Protein AF-A0A286IKV5-F1 (afdb_monomer_lite)

Radius of gyration: 20.75 Å; chains: 1; bounding box: 53×44×58 Å

Structure (mmCIF, N/CA/C/O backbone):
data_AF-A0A286IKV5-F1
#
_entry.id   AF-A0A286IKV5-F1
#
loop_
_atom_site.group_PDB
_atom_site.id
_atom_site.type_symbol
_atom_site.label_atom_id
_atom_site.label_alt_id
_atom_site.label_comp_id
_atom_site.label_asym_id
_atom_site.label_entity_id
_atom_site.label_seq_id
_atom_site.pdbx_PDB_ins_code
_atom_site.Cartn_x
_atom_site.Cartn_y
_atom_site.Cartn_z
_atom_site.occupancy
_atom_site.B_iso_or_equiv
_atom_site.auth_seq_id
_atom_site.auth_comp_id
_atom_site.auth_asym_id
_atom_site.auth_atom_id
_atom_site.pdbx_PDB_model_num
ATOM 1 N N . MET A 1 1 ? -7.919 -13.786 17.733 1.00 60.00 1 MET A N 1
ATOM 2 C CA . MET A 1 1 ? -9.058 -12.883 17.988 1.00 60.00 1 MET A CA 1
ATOM 3 C C . MET A 1 1 ? -10.303 -13.753 18.057 1.00 60.00 1 MET A C 1
ATOM 5 O O . MET A 1 1 ? -10.366 -14.711 17.298 1.00 60.00 1 MET A O 1
ATOM 9 N N . PHE A 1 2 ? -11.213 -13.496 18.995 1.00 73.81 2 PHE A N 1
ATOM 10 C CA . PHE A 1 2 ? -12.434 -14.285 19.187 1.00 73.81 2 PHE A CA 1
ATOM 11 C C . PHE A 1 2 ? -13.632 -13.486 18.678 1.00 73.81 2 PHE A C 1
ATOM 13 O O . PHE A 1 2 ? -13.613 -12.257 18.724 1.00 73.81 2 PHE A O 1
ATOM 20 N N . CYS A 1 3 ? -14.675 -14.167 18.207 1.00 82.69 3 CYS A N 1
ATOM 21 C CA . CYS A 1 3 ? -15.939 -13.496 17.920 1.00 82.69 3 CYS A CA 1
ATOM 22 C C . CYS A 1 3 ? -16.568 -13.011 19.243 1.00 82.69 3 CYS A C 1
ATOM 24 O O . CYS A 1 3 ? -16.748 -13.836 20.143 1.00 82.69 3 CYS A O 1
ATOM 26 N N . PRO A 1 4 ? -16.961 -11.731 19.376 1.00 86.62 4 PRO A N 1
ATOM 27 C CA . PRO A 1 4 ? -17.472 -11.190 20.638 1.00 86.62 4 PRO A CA 1
ATOM 28 C C . PRO A 1 4 ? -18.860 -11.721 21.028 1.00 86.62 4 PRO A C 1
ATOM 30 O O . PRO A 1 4 ? -19.284 -11.537 22.161 1.00 86.62 4 PRO A O 1
ATOM 33 N N . PHE A 1 5 ? -19.569 -12.394 20.115 1.00 89.75 5 PHE A N 1
ATOM 34 C CA . PHE A 1 5 ? -20.919 -12.917 20.367 1.00 89.75 5 PHE A CA 1
ATOM 35 C C . PHE A 1 5 ? -20.968 -14.403 20.719 1.00 89.75 5 PHE A C 1
ATOM 37 O O . PHE A 1 5 ? -21.957 -14.865 21.282 1.00 89.75 5 PHE A O 1
ATOM 44 N N . CYS A 1 6 ? -19.962 -15.179 20.320 1.00 87.25 6 CYS A N 1
ATOM 45 C CA . CYS A 1 6 ? -19.983 -16.634 20.486 1.00 87.25 6 CYS A CA 1
ATOM 46 C C . CYS A 1 6 ? -18.652 -17.230 20.942 1.00 87.25 6 CYS A C 1
ATOM 48 O O . CYS A 1 6 ? -18.561 -18.448 21.063 1.00 87.25 6 CYS A O 1
ATOM 50 N N . GLU A 1 7 ? -17.631 -16.392 21.150 1.00 75.00 7 GLU A N 1
ATOM 51 C CA . GLU A 1 7 ? -16.313 -16.771 21.673 1.00 75.00 7 GLU A CA 1
ATOM 52 C C . GLU A 1 7 ? -15.608 -17.880 20.868 1.00 75.00 7 GLU A C 1
ATOM 54 O O . GLU A 1 7 ? -14.680 -18.531 21.345 1.00 75.00 7 GLU A O 1
ATOM 59 N N . SER A 1 8 ? -16.012 -18.098 19.612 1.00 75.62 8 SER A N 1
ATOM 60 C CA . SER A 1 8 ? -15.420 -19.125 18.756 1.00 75.62 8 SER A CA 1
ATOM 61 C C . SER A 1 8 ? -13.982 -18.765 18.356 1.00 75.62 8 SER A C 1
ATOM 63 O O . SER A 1 8 ? -13.718 -17.630 17.950 1.00 75.62 8 SER A O 1
ATOM 65 N N . ILE A 1 9 ? -13.084 -19.760 18.407 1.00 56.84 9 ILE A N 1
ATOM 66 C CA . ILE A 1 9 ? -11.639 -19.678 18.084 1.00 56.84 9 ILE A CA 1
ATOM 67 C C . ILE A 1 9 ? -11.352 -19.876 16.587 1.00 56.84 9 ILE A C 1
ATOM 69 O O . ILE A 1 9 ? -10.192 -19.902 16.193 1.00 56.84 9 ILE A O 1
ATOM 73 N N . GLU A 1 10 ? -12.364 -19.995 15.723 1.00 53.88 10 GLU A N 1
ATOM 74 C CA . GLU A 1 10 ? -12.171 -20.116 14.267 1.00 53.88 10 GLU A CA 1
ATOM 75 C C . GLU A 1 10 ? -11.679 -18.782 13.660 1.00 53.88 10 GLU A C 1
ATOM 77 O O . GLU A 1 10 ? -12.343 -18.126 12.865 1.00 53.88 10 GLU A O 1
ATOM 82 N N . GLY A 1 11 ? -10.494 -18.341 14.084 1.00 47.16 11 GLY A N 1
ATOM 83 C CA . GLY A 1 11 ? -9.819 -17.099 13.734 1.00 47.16 11 GLY A CA 1
ATOM 84 C C . GLY A 1 11 ? -9.200 -17.113 12.342 1.00 47.16 11 GLY A C 1
ATOM 85 O O . GLY A 1 11 ? -8.275 -16.346 12.102 1.00 47.16 11 GLY A O 1
ATOM 86 N N . GLU A 1 12 ? -9.687 -17.967 11.443 1.00 46.94 12 GLU A N 1
ATOM 87 C CA . GLU A 1 12 ? -9.282 -17.961 10.035 1.00 46.94 12 GLU A CA 1
ATOM 88 C C . GLU A 1 12 ? -10.258 -17.177 9.143 1.00 46.94 12 GLU A C 1
ATOM 90 O O . GLU A 1 12 ? -9.892 -16.844 8.021 1.00 46.94 12 GLU A O 1
ATOM 95 N N . LEU A 1 13 ? -11.454 -16.806 9.625 1.00 63.69 13 LEU A N 1
ATOM 96 C CA . LEU A 1 13 ? -12.462 -16.084 8.829 1.00 63.69 13 LEU A CA 1
ATOM 97 C C . LEU A 1 13 ? -13.302 -15.118 9.688 1.00 63.69 13 LEU A C 1
ATOM 99 O O . LEU A 1 13 ? -14.532 -15.179 9.702 1.00 63.69 13 LEU A O 1
ATOM 103 N N . LEU A 1 14 ? -12.655 -14.235 10.457 1.00 73.31 14 LEU A N 1
ATOM 104 C CA . LEU A 1 14 ? -13.390 -13.091 11.005 1.00 73.31 14 LEU A CA 1
ATOM 105 C C . LEU A 1 14 ? -13.721 -12.121 9.867 1.00 73.31 14 LEU A C 1
ATOM 107 O O . LEU A 1 14 ? -12.857 -11.731 9.084 1.00 73.31 14 LEU A O 1
ATOM 111 N N . GLU A 1 15 ? -14.983 -11.734 9.801 1.00 82.25 15 GLU A N 1
ATOM 112 C CA . GLU A 1 15 ? -15.541 -10.776 8.861 1.00 82.25 15 GLU A CA 1
ATOM 113 C C . GLU A 1 15 ? -15.804 -9.456 9.590 1.00 82.25 15 GLU A C 1
ATOM 115 O O . GLU A 1 15 ? -16.123 -9.438 10.782 1.00 82.25 15 GLU A O 1
ATOM 120 N N . PHE A 1 16 ? -15.670 -8.338 8.877 1.00 84.19 16 PHE A N 1
ATOM 121 C CA . PHE A 1 16 ? -16.012 -7.027 9.416 1.00 84.19 16 PHE A CA 1
ATOM 122 C C . PHE A 1 16 ? -17.472 -6.714 9.114 1.00 84.19 16 PHE A C 1
ATOM 124 O O . PHE A 1 16 ? -17.852 -6.512 7.960 1.0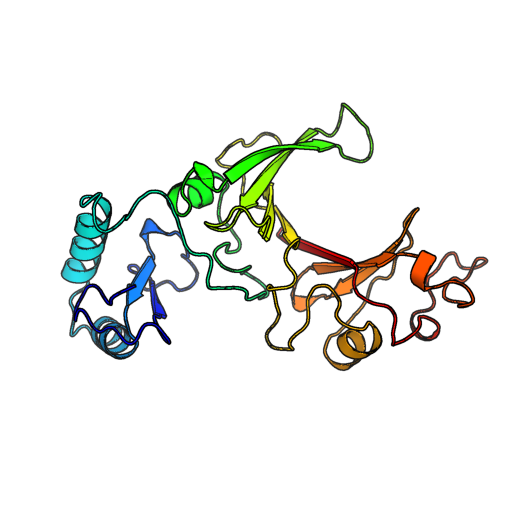0 84.19 16 PHE A O 1
ATOM 131 N N . HIS A 1 17 ? -18.276 -6.659 10.170 1.00 89.00 17 HIS A N 1
ATOM 132 C CA . HIS A 1 17 ? -19.630 -6.145 10.107 1.00 89.00 17 HIS A CA 1
ATOM 133 C C . HIS A 1 17 ? -19.615 -4.618 10.265 1.00 89.00 17 HIS A C 1
ATOM 135 O O . HIS A 1 17 ? -18.986 -4.109 11.195 1.00 89.00 17 HIS A O 1
ATOM 141 N N . HIS A 1 18 ? -20.311 -3.916 9.371 1.00 89.31 18 HIS A N 1
ATOM 142 C CA . HIS A 1 18 ? -20.523 -2.468 9.431 1.00 89.31 18 HIS A CA 1
ATOM 143 C C . HIS A 1 18 ? -21.783 -2.209 10.263 1.00 89.31 18 HIS A C 1
ATOM 145 O O . HIS A 1 18 ? -22.860 -2.661 9.882 1.00 89.31 18 HIS A O 1
ATOM 151 N N . ILE A 1 19 ? -21.647 -1.542 11.410 1.00 89.25 19 ILE A N 1
ATOM 152 C CA . ILE A 1 19 ? -22.711 -1.380 12.418 1.00 89.25 19 ILE A CA 1
ATOM 153 C C . ILE A 1 19 ? -23.880 -0.545 11.874 1.00 89.25 19 ILE A C 1
ATOM 155 O O . ILE A 1 19 ? -25.042 -0.779 12.213 1.00 89.25 19 ILE A O 1
ATOM 159 N N . ASP A 1 20 ? -23.588 0.423 11.012 1.00 90.44 20 ASP A N 1
ATOM 160 C CA . ASP A 1 20 ? -24.584 1.214 10.293 1.00 90.44 20 ASP A CA 1
ATOM 161 C C . ASP A 1 20 ? -25.145 0.537 9.032 1.00 90.44 20 ASP A C 1
ATOM 163 O O . ASP A 1 20 ? -26.037 1.104 8.407 1.00 90.44 20 ASP A O 1
ATOM 167 N N . GLU A 1 21 ? -24.673 -0.671 8.709 1.00 86.56 21 GLU A N 1
ATOM 168 C CA . GLU A 1 21 ? -24.999 -1.442 7.505 1.00 86.56 21 GLU A CA 1
ATOM 169 C C . GLU A 1 21 ? -24.525 -0.806 6.184 1.00 86.56 21 GLU A C 1
ATOM 171 O O . GLU A 1 21 ? -24.834 -1.342 5.120 1.00 86.56 21 GLU A O 1
ATOM 176 N N . ASP A 1 22 ? -23.740 0.278 6.224 1.00 82.19 22 ASP A N 1
ATOM 177 C CA . ASP A 1 22 ? -23.124 0.904 5.052 1.00 82.19 22 ASP A CA 1
ATOM 178 C C . ASP A 1 22 ? -21.704 0.343 4.835 1.00 82.19 22 ASP A C 1
ATOM 180 O O . ASP A 1 22 ? -20.771 0.703 5.560 1.00 82.19 22 ASP A O 1
ATOM 184 N N . PRO A 1 23 ? -21.477 -0.505 3.810 1.00 74.69 23 PRO A N 1
ATOM 185 C CA . PRO A 1 23 ? -20.160 -1.079 3.539 1.00 74.69 23 PRO A CA 1
ATOM 186 C C . PRO A 1 23 ? -19.103 -0.052 3.114 1.00 74.69 23 PRO A C 1
ATOM 188 O O . PRO A 1 23 ? -17.925 -0.393 3.025 1.00 74.69 23 PRO A O 1
ATOM 191 N N . SER A 1 24 ? -19.510 1.179 2.786 1.00 64.75 24 SER A N 1
ATOM 192 C CA . SER A 1 24 ? -18.590 2.272 2.475 1.00 64.75 24 SER A CA 1
ATOM 193 C C . SER A 1 24 ? -18.091 3.001 3.726 1.00 64.75 24 SER A C 1
ATOM 195 O O . SER A 1 24 ? -17.025 3.619 3.683 1.00 64.75 24 SER A O 1
ATOM 197 N N . ASN A 1 25 ? -18.794 2.888 4.860 1.00 68.75 25 ASN A N 1
ATOM 198 C CA . ASN A 1 25 ? -18.395 3.517 6.114 1.00 68.75 25 ASN A CA 1
ATOM 199 C C . ASN A 1 25 ? -17.424 2.630 6.906 1.00 68.75 25 ASN A C 1
ATOM 201 O O . ASN A 1 25 ? -17.774 1.967 7.882 1.00 68.75 25 ASN A O 1
ATOM 205 N N . THR A 1 26 ? -16.161 2.619 6.494 1.00 68.56 26 THR A N 1
ATOM 206 C CA . THR A 1 26 ? -15.151 1.715 7.060 1.00 68.56 26 THR A CA 1
ATOM 207 C C . THR A 1 26 ? -14.436 2.258 8.304 1.00 68.56 26 THR A C 1
ATOM 209 O O . THR A 1 26 ? -13.346 1.783 8.630 1.00 68.56 26 THR A O 1
ATOM 212 N N . VAL A 1 27 ? -14.979 3.275 8.985 1.00 64.94 27 VAL A N 1
ATOM 213 C CA . VAL A 1 27 ? -14.355 3.807 10.211 1.00 64.94 27 VAL A CA 1
ATOM 214 C C . VAL A 1 27 ? -14.385 2.754 11.314 1.00 64.94 27 VAL A C 1
ATOM 216 O O . VAL A 1 27 ? -15.352 2.006 11.450 1.00 64.94 27 VAL A O 1
ATOM 219 N N . PHE A 1 28 ? -13.328 2.663 12.119 1.00 64.44 28 PHE A N 1
ATOM 220 C CA . PHE A 1 28 ? -13.183 1.572 13.083 1.00 64.44 28 PHE A CA 1
ATOM 221 C C . PHE A 1 28 ? -14.321 1.515 14.097 1.00 64.44 28 PHE A C 1
ATOM 223 O O . PHE A 1 28 ? -14.742 0.428 14.483 1.00 64.44 28 PHE A O 1
ATOM 230 N N . GLU A 1 29 ? -14.838 2.664 14.518 1.00 75.12 29 GLU A N 1
ATOM 231 C CA . GLU A 1 29 ? -15.985 2.801 15.417 1.00 75.12 29 GLU A CA 1
ATOM 232 C C . GLU A 1 29 ? -17.231 2.121 14.846 1.00 75.12 29 GLU A C 1
ATOM 234 O O . GLU A 1 29 ? -18.034 1.594 15.610 1.00 75.12 29 GLU A O 1
ATOM 239 N N . ASN A 1 30 ? -17.339 2.077 13.518 1.00 78.38 30 ASN A N 1
ATOM 240 C CA . ASN A 1 30 ? -18.420 1.451 12.774 1.00 78.38 30 ASN A CA 1
ATOM 241 C C . ASN A 1 30 ? -18.133 -0.013 12.398 1.00 78.38 30 ASN A C 1
ATOM 243 O O . ASN A 1 30 ? -18.999 -0.681 11.848 1.00 78.38 30 ASN A O 1
ATOM 247 N N . LEU A 1 31 ? -16.943 -0.544 12.693 1.00 82.38 31 LEU A N 1
ATOM 248 C CA . LEU A 1 31 ? -16.576 -1.920 12.359 1.00 82.38 31 LEU A CA 1
ATOM 249 C C . LEU A 1 31 ? -16.564 -2.829 13.590 1.00 82.38 31 LEU A C 1
ATOM 251 O O . LEU A 1 31 ? -15.968 -2.518 14.630 1.00 82.38 31 LEU A O 1
ATOM 255 N N . LEU A 1 32 ? -17.148 -4.017 13.439 1.00 86.44 32 LEU A N 1
ATOM 256 C CA . LEU A 1 32 ? -17.087 -5.090 14.425 1.00 86.44 32 LEU A CA 1
ATOM 257 C C . LEU A 1 32 ? -16.633 -6.398 13.768 1.00 86.44 32 LEU A C 1
ATOM 259 O O . LEU A 1 32 ? -17.291 -6.913 12.868 1.00 86.44 32 LEU A O 1
ATOM 263 N N . ALA A 1 33 ? -15.505 -6.943 14.227 1.00 85.44 33 ALA A N 1
ATOM 264 C CA . ALA A 1 33 ? -14.995 -8.226 13.750 1.00 85.44 33 ALA A CA 1
ATOM 265 C C . ALA A 1 33 ? -15.789 -9.385 14.376 1.00 85.44 33 ALA A C 1
ATOM 267 O O . ALA A 1 33 ? -15.824 -9.538 15.598 1.00 85.44 33 ALA A O 1
ATOM 268 N N . VAL A 1 34 ? -16.423 -10.207 13.544 1.00 87.25 34 VAL A N 1
ATOM 269 C CA . VAL A 1 34 ? -17.308 -11.311 13.947 1.00 87.25 34 VAL A CA 1
ATOM 270 C C . VAL A 1 34 ? -17.065 -12.534 13.065 1.00 87.25 34 VAL A C 1
ATOM 272 O O . VAL A 1 34 ? -16.612 -12.400 11.938 1.00 87.25 34 VAL A O 1
ATOM 275 N N . CYS A 1 35 ? -17.355 -13.749 13.532 1.00 87.00 35 CYS A N 1
ATOM 276 C CA . CYS A 1 35 ? -17.291 -14.922 12.647 1.00 87.00 35 CYS A CA 1
ATOM 277 C C . CYS A 1 35 ? -18.453 -14.916 11.637 1.00 87.00 35 CYS A C 1
ATOM 279 O O . CYS A 1 35 ? -19.512 -14.356 11.935 1.00 87.00 35 CYS A O 1
ATOM 281 N N . SER A 1 36 ? -18.310 -15.596 10.495 1.00 87.88 36 SER A N 1
ATOM 282 C CA . SER A 1 36 ? -19.321 -15.634 9.417 1.00 87.88 36 SER A CA 1
ATOM 283 C C . SER A 1 36 ? -20.732 -16.010 9.897 1.00 87.88 36 SER A C 1
ATOM 285 O O . SER A 1 36 ? -21.736 -15.464 9.435 1.00 87.88 36 SER A O 1
ATOM 287 N N . ASN A 1 37 ? -20.837 -16.913 10.880 1.00 89.94 37 ASN A N 1
ATOM 288 C CA . ASN A 1 37 ? -22.123 -17.304 11.464 1.00 89.94 37 ASN A CA 1
ATOM 289 C C . ASN A 1 37 ? -22.775 -16.150 12.243 1.00 89.94 37 ASN A C 1
ATOM 291 O O . ASN A 1 37 ? -23.970 -15.893 12.106 1.00 89.94 37 ASN A O 1
ATOM 295 N N . CYS A 1 38 ? -21.997 -15.435 13.059 1.00 92.31 38 CYS A N 1
ATOM 296 C CA . CYS A 1 38 ? -22.493 -14.258 13.766 1.00 92.31 38 CYS A CA 1
ATOM 297 C C . CYS A 1 38 ? -22.773 -13.109 12.798 1.00 92.31 38 CYS A C 1
ATOM 299 O O . CYS A 1 38 ? -23.801 -12.462 12.950 1.00 92.31 38 CYS A O 1
ATOM 301 N N . HIS A 1 39 ? -21.951 -12.919 11.765 1.00 91.06 39 HIS A N 1
ATOM 302 C CA . HIS A 1 39 ? -22.205 -11.919 10.731 1.00 91.06 39 HIS A CA 1
ATOM 303 C C . HIS A 1 39 ? -23.553 -12.150 10.034 1.00 91.06 39 HIS A C 1
ATOM 305 O O . HIS A 1 39 ? -24.378 -11.242 9.961 1.00 91.06 39 HIS A O 1
ATOM 311 N N . THR A 1 40 ? -23.826 -13.396 9.632 1.00 91.69 40 THR A N 1
ATOM 312 C CA . THR A 1 40 ? -25.109 -13.796 9.030 1.00 91.69 40 THR A CA 1
ATOM 313 C C . THR A 1 40 ? -26.281 -13.544 9.980 1.00 91.69 40 THR A C 1
ATOM 315 O O . THR A 1 40 ? -27.328 -13.052 9.566 1.00 91.69 40 THR A O 1
ATOM 318 N N . LYS A 1 41 ? -26.119 -13.853 11.274 1.00 94.81 41 LYS A N 1
ATOM 319 C CA . LYS A 1 41 ? -27.159 -13.609 12.285 1.00 94.81 41 LYS A CA 1
ATOM 320 C C . LYS A 1 41 ? -27.426 -12.124 12.511 1.00 94.81 41 LYS A C 1
ATOM 322 O O . LYS A 1 41 ? -28.580 -11.773 12.732 1.00 94.81 41 LYS A O 1
ATOM 327 N N . ILE A 1 42 ? -26.401 -11.275 12.453 1.00 95.25 42 ILE A N 1
ATOM 328 C CA . ILE A 1 42 ? -26.579 -9.823 12.533 1.00 95.25 42 ILE A CA 1
ATOM 329 C C . ILE A 1 42 ? -27.340 -9.327 11.300 1.00 95.25 42 ILE A C 1
ATOM 331 O O . ILE A 1 42 ? -28.376 -8.691 11.455 1.00 95.25 42 ILE A O 1
ATOM 335 N N . GLY A 1 43 ? -26.911 -9.707 10.089 1.00 90.62 43 GLY A N 1
ATOM 336 C CA . GLY A 1 43 ? -27.593 -9.317 8.845 1.00 90.62 43 GLY A CA 1
ATOM 337 C C . GLY A 1 43 ? -29.039 -9.821 8.741 1.00 90.62 43 GLY A C 1
ATOM 338 O O . GLY A 1 43 ? -29.878 -9.188 8.111 1.00 90.62 43 GLY A O 1
ATOM 339 N N . ALA A 1 44 ? -29.361 -10.938 9.400 1.00 94.19 44 ALA A N 1
ATOM 340 C CA . ALA A 1 44 ? -30.724 -11.456 9.517 1.00 94.19 44 ALA A CA 1
ATOM 341 C C . ALA A 1 44 ? -31.540 -10.835 10.675 1.00 94.19 44 ALA A C 1
ATOM 343 O O . ALA A 1 44 ? -32.679 -11.245 10.897 1.00 94.19 44 ALA A O 1
ATOM 344 N N . GLY A 1 45 ? -30.969 -9.908 11.455 1.00 93.56 45 GLY A N 1
ATOM 345 C CA . GLY A 1 45 ? -31.612 -9.284 12.619 1.00 93.56 45 GLY A CA 1
ATOM 346 C C . GLY A 1 45 ? -31.786 -10.205 13.836 1.00 93.56 45 GLY A C 1
ATOM 347 O O . GLY A 1 45 ? -32.479 -9.850 14.788 1.00 93.56 45 GLY A O 1
ATOM 348 N N . LEU A 1 46 ? -31.168 -11.391 13.830 1.00 95.38 46 LEU A N 1
ATOM 349 C CA . LEU A 1 46 ? -31.204 -12.346 14.946 1.00 95.38 46 LEU A CA 1
ATOM 350 C C . LEU A 1 46 ? -30.298 -11.915 16.107 1.00 95.38 46 LEU A C 1
ATOM 352 O O . LEU A 1 46 ? -30.540 -12.299 17.250 1.00 95.38 46 LEU A O 1
ATOM 356 N N . ILE A 1 47 ? -29.259 -11.130 15.814 1.00 96.19 47 ILE A N 1
ATOM 357 C CA . ILE A 1 47 ? -28.520 -10.339 16.802 1.00 96.19 47 ILE A CA 1
ATOM 358 C C . ILE A 1 47 ? -28.963 -8.884 16.593 1.00 96.19 47 ILE A C 1
ATOM 360 O O . ILE A 1 47 ? -28.648 -8.319 15.546 1.00 96.19 47 ILE A O 1
ATOM 364 N N . PRO A 1 48 ? -29.718 -8.283 17.531 1.00 96.19 48 PRO A N 1
ATOM 365 C CA . PRO A 1 48 ? -30.266 -6.942 17.345 1.00 96.19 48 PRO A CA 1
ATOM 366 C C . PRO A 1 48 ? -29.180 -5.872 17.221 1.00 96.19 48 PRO A C 1
ATOM 368 O O . PRO A 1 48 ? -28.172 -5.934 17.926 1.00 96.19 48 PRO A O 1
ATOM 371 N N . LYS A 1 49 ? -29.429 -4.838 16.409 1.00 93.38 49 LYS A N 1
ATOM 372 C CA . LYS A 1 49 ? -28.504 -3.710 16.208 1.00 93.38 49 LYS A CA 1
ATOM 373 C C . LYS A 1 49 ? -28.055 -3.059 17.521 1.00 93.38 49 LYS A C 1
ATOM 375 O O . LYS A 1 49 ? -26.864 -2.871 17.725 1.00 93.38 49 LYS A O 1
ATOM 380 N N . GLU A 1 50 ? -28.977 -2.836 18.455 1.00 95.56 50 GLU A N 1
ATOM 381 C CA . GLU A 1 50 ? -28.657 -2.298 19.787 1.00 95.56 50 GLU A CA 1
ATOM 382 C C . GLU A 1 50 ? -27.654 -3.185 20.553 1.00 95.56 50 GLU A C 1
ATOM 384 O O . GLU A 1 50 ? -26.782 -2.688 21.261 1.00 95.56 50 GLU A O 1
ATOM 389 N N . VAL A 1 51 ? -27.726 -4.511 20.394 1.00 96.12 51 VAL A N 1
ATOM 390 C CA . VAL A 1 51 ? -26.768 -5.445 21.009 1.00 96.12 51 VAL A CA 1
ATOM 391 C C . VAL A 1 51 ? -25.399 -5.330 20.340 1.00 96.12 51 VAL A C 1
ATOM 393 O O . VAL A 1 51 ? -24.381 -5.392 21.028 1.00 96.12 51 VAL A O 1
ATOM 396 N N . VAL A 1 52 ? -25.360 -5.136 19.020 1.00 94.62 52 VAL A N 1
ATOM 397 C CA . VAL A 1 52 ? -24.125 -4.909 18.256 1.00 94.62 52 VAL A CA 1
ATOM 398 C C . VAL A 1 52 ? -23.450 -3.604 18.679 1.00 94.62 52 VAL A C 1
ATOM 400 O O . VAL A 1 52 ? -22.267 -3.613 19.022 1.00 94.62 52 VAL A O 1
ATOM 403 N N . GLU A 1 53 ? -24.210 -2.510 18.731 1.00 93.56 53 GLU A N 1
ATOM 404 C CA . GLU A 1 53 ? -23.750 -1.189 19.172 1.00 93.56 53 GLU A CA 1
ATOM 405 C C . GLU A 1 53 ? -23.232 -1.235 20.613 1.00 93.56 53 GLU A C 1
ATOM 407 O O . GLU A 1 53 ? -22.107 -0.816 20.887 1.00 93.56 53 GLU A O 1
ATOM 412 N N . ASN A 1 54 ? -24.001 -1.825 21.532 1.00 92.94 54 ASN A N 1
ATOM 413 C CA . ASN A 1 54 ? -23.584 -1.970 22.925 1.00 92.94 54 ASN A CA 1
ATOM 414 C C . ASN A 1 54 ? -22.347 -2.857 23.061 1.00 92.94 54 ASN A C 1
ATOM 416 O O . ASN A 1 54 ? -21.458 -2.539 23.841 1.00 92.94 54 ASN A O 1
ATOM 420 N N . THR A 1 55 ? -22.238 -3.927 22.274 1.00 90.94 55 THR A N 1
ATOM 421 C CA . THR A 1 55 ? -21.043 -4.778 22.264 1.00 90.94 55 THR A CA 1
ATOM 422 C C . THR A 1 55 ? -19.825 -3.987 21.794 1.00 90.94 55 THR A C 1
ATOM 424 O O . THR A 1 55 ? -18.784 -4.048 22.441 1.00 90.94 55 THR A O 1
ATOM 427 N N . LYS A 1 56 ? -19.937 -3.178 20.733 1.00 88.31 56 LYS A N 1
ATOM 428 C CA . LYS A 1 56 ? -18.851 -2.287 20.298 1.00 88.31 56 LYS A CA 1
ATOM 429 C C . LYS A 1 56 ? -18.460 -1.289 21.391 1.00 88.31 56 LYS A C 1
ATOM 431 O O . LYS A 1 56 ? -17.270 -1.114 21.653 1.00 88.31 56 LYS A O 1
ATOM 436 N N . LEU A 1 57 ? -19.444 -0.677 22.050 1.00 85.94 57 LEU A N 1
ATOM 437 C CA . LEU A 1 57 ? -19.217 0.245 23.163 1.00 85.94 57 LEU A CA 1
ATOM 438 C C . LEU A 1 57 ? -18.515 -0.452 24.333 1.00 85.94 57 LEU A C 1
ATOM 440 O O . LEU A 1 57 ? -17.519 0.059 24.834 1.00 85.94 57 LEU A O 1
ATOM 444 N N . GLU A 1 58 ? -18.968 -1.629 24.749 1.00 85.56 58 GLU A N 1
ATOM 445 C CA . GLU A 1 58 ? -18.346 -2.381 25.842 1.00 85.56 58 GLU A CA 1
ATOM 446 C C . GLU A 1 58 ? -16.931 -2.851 25.489 1.00 85.56 58 GLU A C 1
ATOM 448 O O . GLU A 1 58 ? -16.025 -2.719 26.309 1.00 85.56 58 GLU A O 1
ATOM 453 N N . LEU A 1 59 ? -16.692 -3.295 24.252 1.00 77.56 59 LEU A N 1
ATOM 454 C CA . LEU A 1 59 ? -15.351 -3.632 23.761 1.00 77.56 59 LEU A CA 1
ATOM 455 C C . LEU A 1 59 ? -14.417 -2.415 23.721 1.00 77.56 59 LEU A C 1
ATOM 457 O O . LEU A 1 59 ? -13.216 -2.566 23.926 1.00 77.56 59 LEU A O 1
ATOM 461 N N . SER A 1 60 ? -14.957 -1.216 23.480 1.00 71.75 60 SER A N 1
ATOM 462 C CA . SER A 1 60 ? -14.192 0.038 23.516 1.00 71.75 60 SER A CA 1
ATOM 463 C C . SER A 1 60 ? -13.888 0.529 24.937 1.00 71.75 60 SER A C 1
ATOM 465 O O . SER A 1 60 ? -12.887 1.209 25.142 1.00 71.75 60 SER A O 1
ATOM 467 N N . LYS A 1 61 ? -14.731 0.175 25.922 1.00 70.62 61 LYS A N 1
ATOM 468 C CA . LYS A 1 61 ? -14.576 0.546 27.342 1.00 70.62 61 LYS A CA 1
ATOM 469 C C . LYS A 1 61 ? -13.705 -0.440 28.115 1.00 70.62 61 LYS A C 1
ATOM 471 O O . LYS A 1 61 ? -13.002 -0.045 29.043 1.00 70.62 61 LYS A O 1
ATOM 476 N N . ASN A 1 62 ? -13.777 -1.728 27.779 1.00 59.44 62 ASN A N 1
ATOM 477 C CA . ASN A 1 62 ? -12.910 -2.742 28.357 1.00 59.44 62 ASN A CA 1
ATOM 478 C C . ASN A 1 62 ? -11.540 -2.664 27.679 1.00 59.44 62 ASN A C 1
ATOM 480 O O . ASN A 1 62 ? -11.266 -3.340 26.687 1.00 59.44 62 ASN A O 1
ATOM 484 N N . ASP A 1 63 ? -10.645 -1.903 28.305 1.00 46.81 63 ASP A N 1
ATOM 485 C CA . ASP A 1 63 ? -9.203 -1.841 28.027 1.00 46.81 63 ASP A CA 1
ATOM 486 C C . ASP A 1 63 ? -8.499 -3.218 28.001 1.00 46.81 63 ASP A C 1
ATOM 488 O O . ASP A 1 63 ? -7.306 -3.286 27.741 1.00 46.81 63 ASP A O 1
ATOM 492 N N . SER A 1 64 ? -9.211 -4.314 28.282 1.00 41.19 64 SER A N 1
ATOM 493 C CA . SER A 1 64 ? -8.750 -5.704 28.290 1.00 41.19 64 SER A CA 1
ATOM 494 C C . SER A 1 64 ? -9.081 -6.499 27.013 1.00 41.19 64 SER A C 1
ATOM 496 O O . SER A 1 64 ? -8.417 -7.502 26.758 1.00 41.19 64 SER A O 1
ATOM 498 N N . TYR A 1 65 ? -10.041 -6.067 26.177 1.00 42.56 65 TYR A N 1
ATOM 499 C CA . TYR A 1 65 ? -10.208 -6.612 24.810 1.00 42.56 65 TYR A CA 1
ATOM 500 C C . TYR A 1 65 ? -9.259 -5.929 23.814 1.00 42.56 65 TYR A C 1
ATOM 502 O O . TYR A 1 65 ? -8.886 -6.489 22.783 1.00 42.56 65 TYR A O 1
ATOM 510 N N . LEU A 1 66 ? -8.790 -4.741 24.192 1.00 45.53 66 LEU A N 1
ATOM 511 C CA . LEU A 1 66 ? -7.556 -4.137 23.729 1.00 45.53 66 LEU A CA 1
ATOM 512 C C . LEU A 1 66 ? -6.403 -4.687 24.576 1.00 45.53 66 LEU A C 1
ATOM 514 O O . LEU A 1 66 ? -5.915 -3.997 25.461 1.00 45.53 66 LEU A O 1
ATOM 518 N N . VAL A 1 67 ? -5.925 -5.909 24.324 1.00 43.84 67 VAL A N 1
ATOM 519 C CA . VAL A 1 67 ? -4.589 -6.314 24.807 1.00 43.84 67 VAL A CA 1
ATOM 520 C C . VAL A 1 67 ? -3.545 -5.423 24.106 1.00 43.84 67 VAL A C 1
ATOM 522 O O . VAL A 1 67 ? -2.944 -5.776 23.094 1.00 43.84 67 VAL A O 1
ATOM 525 N N . ARG A 1 68 ? -3.422 -4.206 24.640 1.00 48.09 68 ARG A N 1
ATOM 526 C CA . ARG A 1 68 ? -2.402 -3.173 24.476 1.00 48.09 68 ARG A CA 1
ATOM 527 C C . ARG A 1 68 ? -1.088 -3.830 24.893 1.00 48.09 68 ARG A C 1
ATOM 529 O O . ARG A 1 68 ? -0.993 -4.356 25.991 1.00 48.09 68 ARG A O 1
ATOM 536 N N . ASP A 1 69 ? -0.122 -4.047 24.012 1.00 51.66 69 ASP A N 1
ATOM 537 C CA . ASP A 1 69 ? 0.595 -2.996 23.287 1.00 51.66 69 ASP A CA 1
ATOM 538 C C . ASP A 1 69 ? 0.801 -3.296 21.791 1.00 51.66 69 ASP A C 1
ATOM 540 O O . ASP A 1 69 ? 1.702 -2.731 21.164 1.00 51.66 69 ASP A O 1
ATOM 544 N N . LYS A 1 70 ? 0.063 -4.267 21.232 1.00 56.22 70 LYS A N 1
ATOM 545 C CA . LYS A 1 70 ? 0.451 -4.921 19.972 1.00 56.22 70 LYS A CA 1
ATOM 546 C C . LYS A 1 70 ? -0.750 -5.327 19.109 1.00 56.22 70 LYS A C 1
ATOM 548 O O . LYS A 1 70 ? -1.306 -6.409 19.274 1.00 56.22 70 LYS A O 1
ATOM 553 N N . TYR A 1 71 ? -1.102 -4.498 18.130 1.00 68.62 71 TYR A N 1
ATOM 554 C CA . TYR A 1 71 ? -1.942 -4.895 17.003 1.00 68.62 71 TYR A CA 1
ATOM 555 C C . TYR A 1 71 ? -1.157 -5.841 16.091 1.00 68.62 71 TYR A C 1
ATOM 557 O O . TYR A 1 71 ? -0.079 -5.513 15.581 1.00 68.62 71 TYR A O 1
ATOM 565 N N . ARG A 1 72 ? -1.701 -7.037 15.864 1.00 68.56 72 ARG A N 1
ATOM 566 C CA . ARG A 1 72 ? -1.148 -7.982 14.897 1.00 68.56 72 ARG A CA 1
ATOM 567 C C . ARG A 1 72 ? -1.725 -7.670 13.524 1.00 68.56 72 ARG A C 1
ATOM 569 O O . ARG A 1 72 ? -2.867 -8.009 13.251 1.00 68.56 72 ARG A O 1
ATOM 576 N N . PHE A 1 73 ? -0.910 -7.058 12.672 1.00 74.75 73 PHE A N 1
ATOM 577 C CA . PHE A 1 73 ? -1.250 -6.844 11.270 1.00 74.75 73 PHE A CA 1
ATOM 578 C C . PHE A 1 73 ? -1.329 -8.203 10.565 1.00 74.75 73 PHE A C 1
ATOM 580 O O . PHE A 1 73 ? -0.318 -8.893 10.428 1.00 74.75 73 PHE A O 1
ATOM 587 N N . ASP A 1 74 ? -2.533 -8.625 10.199 1.00 74.81 74 ASP A N 1
ATOM 588 C CA . ASP A 1 74 ? -2.817 -9.927 9.584 1.00 74.81 74 ASP A CA 1
ATOM 589 C C . ASP A 1 74 ? -3.497 -9.809 8.215 1.00 74.81 74 ASP A C 1
ATOM 591 O O . ASP A 1 74 ? -3.461 -10.752 7.424 1.00 74.81 74 ASP A O 1
ATOM 595 N N . ASN A 1 75 ? -4.027 -8.634 7.879 1.00 80.88 75 ASN A N 1
ATOM 596 C CA . ASN A 1 75 ? -4.581 -8.364 6.565 1.00 80.88 75 ASN A CA 1
ATOM 597 C C . ASN A 1 75 ? -3.554 -7.707 5.634 1.00 80.88 75 ASN A C 1
ATOM 599 O O . ASN A 1 75 ? -3.423 -6.488 5.601 1.00 80.88 75 ASN A O 1
ATOM 603 N N . PHE A 1 76 ? -2.859 -8.507 4.829 1.00 92.31 76 PHE A N 1
ATOM 604 C CA . PHE A 1 76 ? -1.864 -8.026 3.863 1.00 92.31 76 PHE A CA 1
ATOM 605 C C . PHE A 1 76 ? -2.411 -7.923 2.432 1.00 92.31 76 PHE A C 1
ATOM 607 O O . PHE A 1 76 ? -1.724 -8.245 1.463 1.00 92.31 76 PHE A O 1
ATOM 614 N N . LYS A 1 77 ? -3.668 -7.503 2.273 1.00 95.12 77 LYS A N 1
ATOM 615 C CA . LYS A 1 77 ? -4.290 -7.352 0.952 1.00 95.12 77 LYS A CA 1
ATOM 616 C C . LYS A 1 77 ? -4.186 -5.933 0.408 1.00 95.12 77 LYS A C 1
ATOM 618 O O . LYS A 1 77 ? -4.332 -4.969 1.154 1.00 95.12 77 LYS A O 1
ATOM 623 N N . ILE A 1 78 ? -3.957 -5.833 -0.900 1.00 94.94 78 ILE A N 1
ATOM 624 C CA . ILE A 1 78 ? -4.037 -4.596 -1.683 1.00 94.94 78 ILE A CA 1
ATOM 625 C C . ILE A 1 78 ? -5.261 -4.690 -2.599 1.00 94.94 78 ILE A C 1
ATOM 627 O O . ILE A 1 78 ? -5.345 -5.592 -3.434 1.00 94.94 78 ILE A O 1
ATOM 631 N N . MET A 1 79 ? -6.188 -3.754 -2.445 1.00 92.12 79 MET A N 1
ATOM 632 C CA . MET A 1 79 ? -7.432 -3.620 -3.201 1.00 92.12 79 MET A CA 1
ATOM 633 C C . MET A 1 79 ? -7.622 -2.144 -3.584 1.00 92.12 79 MET A C 1
ATOM 635 O O . MET A 1 79 ? -7.038 -1.269 -2.950 1.00 92.12 79 MET A O 1
ATOM 639 N N . GLU A 1 80 ? -8.464 -1.861 -4.581 1.00 86.31 80 GLU A N 1
ATOM 640 C CA . GLU A 1 80 ? -8.697 -0.508 -5.126 1.00 86.31 80 GLU A CA 1
ATOM 641 C C . GLU A 1 80 ? -8.905 0.567 -4.041 1.00 86.31 80 GLU A C 1
ATOM 643 O O . GLU A 1 80 ? -8.236 1.597 -4.037 1.00 86.31 80 GLU A O 1
ATOM 648 N N . ASN A 1 81 ? -9.757 0.283 -3.054 1.00 90.06 81 ASN A N 1
ATOM 649 C CA . ASN A 1 81 ? -10.091 1.221 -1.978 1.00 90.06 81 ASN A CA 1
ATOM 650 C C . ASN A 1 81 ? -9.570 0.779 -0.605 1.00 90.06 81 ASN A C 1
ATOM 652 O O . ASN A 1 81 ? -10.063 1.261 0.416 1.00 90.06 81 ASN A O 1
ATOM 656 N N . ARG A 1 82 ? -8.623 -0.171 -0.549 1.00 93.44 82 ARG A N 1
ATOM 657 C CA . ARG A 1 82 ? -8.139 -0.711 0.727 1.00 93.44 82 ARG A CA 1
ATOM 658 C C . ARG A 1 82 ? -6.741 -1.316 0.654 1.00 93.44 82 ARG A C 1
ATOM 660 O O . ARG A 1 82 ? -6.471 -2.190 -0.163 1.00 93.44 82 ARG A O 1
ATOM 667 N N . VAL A 1 83 ? -5.890 -0.945 1.603 1.00 95.31 83 VAL A N 1
ATOM 668 C CA . VAL A 1 83 ? -4.573 -1.541 1.842 1.00 95.31 83 VAL A CA 1
ATOM 669 C C . VAL A 1 83 ? -4.506 -2.031 3.278 1.00 95.31 83 VAL A C 1
ATOM 671 O O . VAL A 1 83 ? -4.336 -1.261 4.223 1.00 95.31 83 VAL A O 1
ATOM 674 N N . GLY A 1 84 ? -4.647 -3.339 3.457 1.00 91.75 84 GLY A N 1
ATOM 675 C CA . GLY A 1 84 ? -4.725 -3.956 4.772 1.00 91.75 84 GLY A CA 1
ATOM 676 C C . GLY A 1 84 ? -5.823 -3.342 5.636 1.00 91.75 84 GLY A C 1
ATOM 677 O O . GLY A 1 84 ? -7.005 -3.551 5.376 1.00 91.75 84 GLY A O 1
ATOM 678 N N . ILE A 1 85 ? -5.447 -2.616 6.687 1.00 87.62 85 ILE A N 1
ATOM 679 C CA . ILE A 1 85 ? -6.405 -1.940 7.576 1.00 87.62 85 ILE A CA 1
ATOM 680 C C . ILE A 1 85 ? -6.830 -0.554 7.091 1.00 87.62 85 ILE A C 1
ATOM 682 O O . ILE A 1 85 ? -7.787 -0.009 7.623 1.00 87.62 85 ILE A O 1
ATOM 686 N N . ILE A 1 86 ? -6.100 0.019 6.135 1.00 92.44 86 ILE A N 1
ATOM 687 C CA . ILE A 1 86 ? -6.309 1.381 5.662 1.00 92.44 86 ILE A CA 1
ATOM 688 C C . ILE A 1 86 ? -7.317 1.332 4.519 1.00 92.44 86 ILE A C 1
ATOM 690 O O . ILE A 1 86 ? -7.098 0.611 3.547 1.00 92.44 86 ILE A O 1
ATOM 694 N N . SER A 1 87 ? -8.396 2.096 4.616 1.00 92.75 87 SER A N 1
ATOM 695 C CA . SER A 1 87 ? -9.422 2.226 3.580 1.00 92.75 87 SER A CA 1
ATOM 696 C C . SER A 1 87 ? -9.449 3.644 3.022 1.00 92.75 87 SER A C 1
ATOM 698 O O . SER A 1 87 ? -9.111 4.601 3.724 1.00 92.75 87 SER A O 1
ATOM 700 N N . LYS A 1 88 ? -9.874 3.787 1.763 1.00 91.19 88 LYS A N 1
ATOM 701 C CA . LYS A 1 88 ? -9.994 5.095 1.119 1.00 91.19 88 LYS A CA 1
ATOM 702 C C . LYS A 1 88 ? -10.932 5.996 1.926 1.00 91.19 88 LYS A C 1
ATOM 704 O O . LYS A 1 88 ? -12.019 5.579 2.310 1.00 91.19 88 LYS A O 1
ATOM 709 N N . GLY A 1 89 ? -10.492 7.226 2.188 1.00 91.88 89 GLY A N 1
ATOM 710 C CA . GLY A 1 89 ? -11.223 8.206 2.995 1.00 91.88 89 GLY A CA 1
ATOM 711 C C . GLY A 1 89 ? -10.885 8.198 4.489 1.00 91.88 89 GLY A C 1
ATOM 712 O O . GLY A 1 89 ? -11.271 9.146 5.173 1.00 91.88 89 GLY A O 1
ATOM 713 N N . MET A 1 90 ? -10.134 7.206 4.992 1.00 92.88 90 MET A N 1
ATOM 714 C CA . MET A 1 90 ? -9.614 7.250 6.364 1.00 92.88 90 MET A CA 1
ATOM 715 C C . MET A 1 90 ? -8.687 8.450 6.561 1.00 92.88 90 MET A C 1
ATOM 717 O O . MET A 1 90 ? -7.886 8.800 5.687 1.00 92.88 90 MET A O 1
ATOM 721 N N . THR A 1 91 ? -8.778 9.051 7.743 1.00 92.69 91 THR A N 1
ATOM 722 C CA . THR A 1 91 ? -7.861 10.097 8.192 1.00 92.69 91 THR A CA 1
ATOM 723 C C . THR A 1 91 ? -6.679 9.510 8.957 1.00 92.69 91 THR A C 1
ATOM 725 O O . THR A 1 91 ? -6.705 8.361 9.407 1.00 92.69 91 THR A O 1
ATOM 728 N N . LEU A 1 92 ? -5.633 10.312 9.156 1.00 90.38 92 LEU A N 1
ATOM 729 C CA . LEU A 1 92 ? -4.520 9.942 10.032 1.00 90.38 92 LEU A CA 1
ATOM 730 C C . LEU A 1 92 ? -4.978 9.705 11.482 1.00 90.38 92 LEU A C 1
ATOM 732 O O . LEU A 1 92 ? -4.427 8.841 12.162 1.00 90.38 92 LEU A O 1
ATOM 736 N N . GLU A 1 93 ? -5.994 10.429 11.959 1.00 87.75 93 GLU A N 1
ATOM 737 C CA . GLU A 1 93 ? -6.596 10.211 13.276 1.00 87.75 93 GLU A CA 1
ATOM 738 C C . GLU A 1 93 ? -7.205 8.807 13.387 1.00 87.75 93 GLU A C 1
ATOM 740 O O . GLU A 1 93 ? -6.980 8.117 14.381 1.00 87.75 93 GLU A O 1
ATOM 745 N N . ASP A 1 94 ? -7.909 8.345 12.352 1.00 86.75 94 ASP A N 1
ATOM 746 C CA . ASP A 1 94 ? -8.526 7.013 12.341 1.00 86.75 94 ASP A CA 1
ATOM 747 C C . ASP A 1 94 ? -7.477 5.900 12.435 1.00 86.75 94 ASP A C 1
ATOM 749 O O . ASP A 1 94 ? -7.699 4.880 13.088 1.00 86.75 94 ASP A O 1
ATOM 753 N N . VAL A 1 95 ? -6.285 6.114 11.872 1.00 89.44 95 VAL A N 1
ATOM 754 C CA . VAL A 1 95 ? -5.161 5.179 12.023 1.00 89.44 95 VAL A CA 1
ATOM 755 C C . VAL A 1 95 ? -4.719 5.071 13.480 1.00 89.44 95 VAL A C 1
ATOM 757 O O . VAL A 1 95 ? -4.503 3.959 13.961 1.00 89.44 95 VAL A O 1
ATOM 760 N N . TYR A 1 96 ? -4.641 6.188 14.207 1.00 82.38 96 TYR A N 1
ATOM 761 C CA . TYR A 1 96 ? -4.320 6.186 15.640 1.00 82.38 96 TYR A CA 1
ATOM 762 C C . TYR A 1 96 ? -5.435 5.597 16.519 1.00 82.38 96 TYR A C 1
ATOM 764 O O . TYR A 1 96 ? -5.149 5.156 17.631 1.00 82.38 96 TYR A O 1
ATOM 772 N N . LYS A 1 97 ? -6.687 5.552 16.041 1.00 82.81 97 LYS A N 1
ATOM 773 C CA . LYS A 1 97 ? -7.792 4.856 16.729 1.00 82.81 97 LYS A CA 1
ATOM 774 C C . LYS A 1 97 ? -7.704 3.334 16.570 1.00 82.81 97 LYS A C 1
ATOM 776 O O . LYS A 1 97 ? -8.119 2.601 17.465 1.00 82.81 97 LYS A O 1
ATOM 781 N N . VAL A 1 98 ? -7.145 2.856 15.453 1.00 82.44 98 VAL A N 1
ATOM 782 C CA . VAL A 1 98 ? -7.002 1.420 15.146 1.00 82.44 98 VAL A CA 1
ATOM 783 C C . VAL A 1 98 ? -5.696 0.832 15.678 1.00 82.44 98 VAL A C 1
ATOM 785 O O . VAL A 1 98 ? -5.683 -0.279 16.212 1.00 82.44 98 VAL A O 1
ATOM 788 N N . LEU A 1 99 ? -4.584 1.541 15.490 1.00 83.25 99 LEU A N 1
ATOM 789 C CA . LEU A 1 99 ? -3.247 1.044 15.791 1.00 83.25 99 LEU A CA 1
ATOM 790 C C . LEU A 1 99 ? -2.726 1.570 17.132 1.00 83.25 99 LEU A C 1
ATOM 792 O O . LEU A 1 99 ? -2.860 2.758 17.423 1.00 83.25 99 LEU A O 1
ATOM 796 N N . PRO A 1 100 ? -2.025 0.734 17.921 1.00 81.12 100 PRO A N 1
ATOM 797 C CA . PRO A 1 100 ? -1.241 1.212 19.046 1.00 81.12 100 PRO A CA 1
ATOM 798 C C . PRO A 1 100 ? -0.236 2.271 18.599 1.00 81.12 100 PRO A C 1
ATOM 800 O O . PRO A 1 100 ? 0.464 2.098 17.601 1.00 81.12 100 P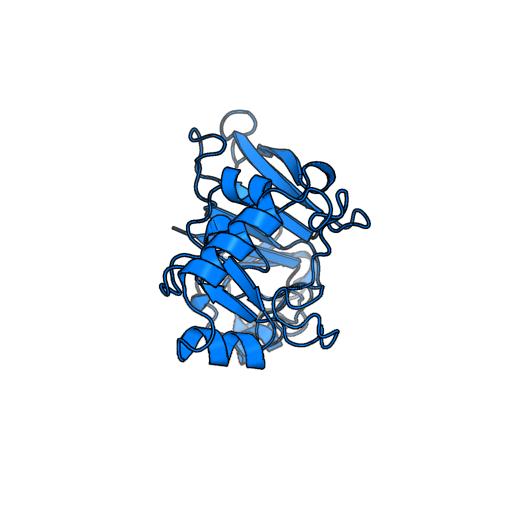RO A O 1
ATOM 803 N N . GLN A 1 101 ? -0.098 3.336 19.388 1.00 79.25 101 GLN A N 1
ATOM 804 C CA . GLN A 1 101 ? 0.843 4.421 19.102 1.00 79.25 101 GLN A CA 1
ATOM 805 C C . GLN A 1 101 ? 2.291 3.920 18.940 1.00 79.25 101 GLN A C 1
ATOM 807 O O . GLN A 1 101 ? 3.050 4.476 18.153 1.00 79.25 101 GLN A O 1
ATOM 812 N N . SER A 1 102 ? 2.668 2.838 19.631 1.00 78.19 102 SER A N 1
ATOM 813 C CA . SER A 1 102 ? 3.976 2.174 19.511 1.00 78.19 102 SER A CA 1
ATOM 814 C C . SER A 1 102 ? 4.270 1.610 18.113 1.00 78.19 102 SER A C 1
ATOM 816 O O . SER A 1 102 ? 5.429 1.358 17.794 1.00 78.19 102 SER A O 1
ATOM 818 N N . GLN A 1 103 ? 3.245 1.416 17.282 1.00 85.56 103 GLN A N 1
ATOM 819 C CA . GLN A 1 103 ? 3.339 0.889 15.920 1.00 85.56 103 GLN A CA 1
ATOM 820 C C . GLN A 1 103 ? 3.210 1.972 14.846 1.00 85.56 103 GLN A C 1
ATOM 822 O O . GLN A 1 103 ? 3.206 1.652 13.658 1.00 85.56 103 GLN A O 1
ATOM 827 N N . VAL A 1 104 ? 3.125 3.243 15.245 1.00 89.69 104 VAL A N 1
ATOM 828 C CA . VAL A 1 104 ? 3.022 4.385 14.335 1.00 89.69 104 VAL A CA 1
ATOM 829 C C . VAL A 1 104 ? 4.129 5.380 14.661 1.00 89.69 104 VAL A C 1
ATOM 831 O O . VAL A 1 104 ? 4.077 6.088 15.666 1.00 89.69 104 VAL A O 1
ATOM 834 N N . LEU A 1 105 ? 5.135 5.470 13.793 1.00 85.12 105 LEU A N 1
ATOM 835 C CA . LEU A 1 105 ? 6.196 6.468 13.911 1.00 85.12 105 LEU A CA 1
ATOM 836 C C . LEU A 1 105 ? 5.923 7.622 12.950 1.00 85.12 105 LEU A C 1
ATOM 838 O O . LEU A 1 105 ? 6.045 7.462 11.735 1.00 85.12 105 LEU A O 1
ATOM 842 N N . LYS A 1 106 ? 5.621 8.799 13.501 1.00 85.88 106 LYS A N 1
ATOM 843 C CA . LYS A 1 106 ? 5.589 10.034 12.718 1.00 85.88 106 LYS A CA 1
ATOM 844 C C . LYS A 1 106 ? 7.013 10.438 12.328 1.00 85.88 106 LYS A C 1
ATOM 846 O O . LYS A 1 106 ? 7.920 10.465 13.157 1.00 85.88 106 LYS A O 1
ATOM 851 N N . THR A 1 107 ? 7.182 10.768 11.061 1.00 81.25 107 THR A N 1
ATOM 852 C CA . THR A 1 107 ? 8.406 11.242 10.419 1.00 81.25 107 THR A CA 1
ATOM 853 C C . THR A 1 107 ? 8.068 12.410 9.492 1.00 81.25 107 THR A C 1
ATOM 855 O O . THR A 1 107 ? 6.911 12.821 9.397 1.00 81.25 107 THR A O 1
ATOM 858 N N . ILE A 1 108 ? 9.085 12.960 8.836 1.00 76.50 108 ILE A N 1
ATOM 859 C CA . ILE A 1 108 ? 8.937 13.994 7.816 1.00 76.50 108 ILE A CA 1
ATOM 860 C C . ILE A 1 108 ? 9.534 13.426 6.532 1.00 76.50 108 ILE A C 1
ATOM 862 O O . ILE A 1 108 ? 10.652 12.901 6.568 1.00 76.50 108 ILE A O 1
ATOM 866 N N . SER A 1 109 ? 8.792 13.502 5.433 1.00 71.38 109 SER A N 1
ATOM 867 C CA . SER A 1 109 ? 9.315 13.255 4.090 1.00 71.38 109 SER A CA 1
ATOM 868 C C . SER A 1 109 ? 9.541 14.581 3.366 1.00 71.38 109 SER A C 1
ATOM 870 O O . SER A 1 109 ? 8.906 15.597 3.663 1.00 71.38 109 SER A O 1
ATOM 872 N N . TYR A 1 110 ? 10.512 14.562 2.457 1.00 69.44 110 TYR A N 1
ATOM 873 C CA . TYR A 1 110 ? 10.912 15.700 1.643 1.00 69.44 110 TYR A CA 1
ATOM 874 C C . TYR A 1 110 ? 10.457 15.432 0.209 1.00 69.44 110 TYR A C 1
ATOM 876 O O . TYR A 1 110 ? 10.730 14.357 -0.329 1.00 69.44 110 TYR A O 1
ATOM 884 N N . GLY A 1 111 ? 9.730 16.379 -0.377 1.00 63.72 111 GLY A N 1
ATOM 885 C CA . GLY A 1 111 ? 9.436 16.389 -1.806 1.00 63.72 111 GLY A CA 1
ATOM 886 C C . GLY A 1 111 ? 10.657 16.789 -2.637 1.00 63.72 111 GLY A C 1
ATOM 887 O O . GLY A 1 111 ? 11.773 16.867 -2.132 1.00 63.72 111 GLY A O 1
ATOM 888 N N . GLU A 1 112 ? 10.440 17.078 -3.920 1.00 61.62 112 GLU A N 1
ATOM 889 C CA . GLU A 1 112 ? 11.518 17.422 -4.863 1.00 61.62 112 GLU A CA 1
ATOM 890 C C . GLU A 1 112 ? 12.345 18.646 -4.425 1.00 61.62 112 GLU A C 1
ATOM 892 O O . GLU A 1 112 ? 13.526 18.738 -4.763 1.00 61.62 112 GLU A O 1
ATOM 897 N N . ASN A 1 113 ? 11.754 19.568 -3.651 1.00 62.12 113 ASN A N 1
ATOM 898 C CA . ASN A 1 113 ? 12.459 20.703 -3.060 1.00 62.12 113 ASN A CA 1
ATOM 899 C C . ASN A 1 113 ? 12.654 20.522 -1.549 1.00 62.12 113 ASN A C 1
ATOM 901 O O . ASN A 1 113 ? 11.790 20.877 -0.734 1.00 62.12 113 ASN A O 1
ATOM 905 N N . ASP A 1 114 ? 13.839 20.038 -1.176 1.00 53.09 114 ASP A N 1
ATOM 906 C CA . ASP A 1 114 ? 14.267 19.897 0.214 1.00 53.09 114 ASP A CA 1
ATOM 907 C C . ASP A 1 114 ? 14.034 21.198 1.016 1.00 53.09 114 ASP A C 1
ATOM 909 O O . ASP A 1 114 ? 14.499 22.280 0.650 1.00 53.09 114 ASP A O 1
ATOM 913 N N . ASN A 1 115 ? 13.351 21.077 2.162 1.00 56.66 115 ASN A N 1
ATOM 914 C CA . ASN A 1 115 ? 12.937 22.145 3.095 1.00 56.66 115 ASN A CA 1
ATOM 915 C C . ASN A 1 115 ? 11.721 23.004 2.699 1.00 56.66 115 ASN A C 1
ATOM 917 O O . ASN A 1 115 ? 11.315 23.839 3.509 1.00 56.66 115 ASN A O 1
ATOM 921 N N . ILE A 1 116 ? 11.131 22.812 1.516 1.00 61.69 116 ILE A N 1
ATOM 922 C CA . ILE A 1 116 ? 9.900 23.512 1.099 1.00 61.69 116 ILE A CA 1
ATOM 923 C C . ILE A 1 116 ? 8.719 22.539 1.096 1.00 61.69 116 ILE A C 1
ATOM 925 O O . ILE A 1 116 ? 7.677 22.833 1.682 1.00 61.69 116 ILE A O 1
ATOM 929 N N . ASP A 1 117 ? 8.919 21.354 0.523 1.00 63.00 117 ASP A N 1
ATOM 930 C CA . ASP A 1 117 ? 7.878 20.340 0.377 1.00 63.00 117 ASP A CA 1
ATOM 931 C C . ASP A 1 117 ? 7.975 19.325 1.527 1.00 63.00 117 ASP A C 1
ATOM 933 O O . ASP A 1 117 ? 8.495 18.222 1.364 1.00 63.00 117 ASP A O 1
ATOM 937 N N . LEU A 1 118 ? 7.550 19.731 2.728 1.00 69.31 118 LEU A N 1
ATOM 938 C CA . LEU A 1 118 ? 7.550 18.875 3.919 1.00 69.31 118 LEU A CA 1
ATOM 939 C C . LEU A 1 118 ? 6.188 18.204 4.093 1.00 69.31 118 LEU A C 1
ATOM 941 O O . LEU A 1 118 ? 5.179 18.887 4.292 1.00 69.31 118 LEU A O 1
ATOM 945 N N . TYR A 1 119 ? 6.177 16.875 4.099 1.00 73.31 119 TYR A N 1
ATOM 946 C CA . TYR A 1 119 ? 4.971 16.090 4.339 1.00 73.31 119 TYR A CA 1
ATOM 947 C C . TYR A 1 119 ? 5.069 15.362 5.676 1.00 73.31 119 TYR A C 1
ATOM 949 O O . TYR A 1 119 ? 6.106 14.798 6.043 1.00 73.31 119 TYR A O 1
ATOM 957 N N . ASP A 1 120 ? 3.963 15.378 6.419 1.00 81.88 120 ASP A N 1
ATOM 958 C CA . ASP A 1 120 ? 3.812 14.520 7.584 1.00 81.88 120 ASP A CA 1
ATOM 959 C C . ASP A 1 120 ? 3.667 13.073 7.095 1.00 81.88 120 ASP A C 1
ATOM 961 O O . ASP A 1 120 ? 2.686 12.715 6.443 1.00 81.88 120 ASP A O 1
ATOM 965 N N . SER A 1 121 ? 4.656 12.245 7.427 1.00 89.06 121 SER A N 1
ATOM 966 C CA . SER A 1 121 ? 4.774 10.878 6.924 1.00 89.06 121 SER A CA 1
ATOM 967 C C . SER A 1 121 ? 4.788 9.894 8.083 1.00 89.06 121 SER A C 1
ATOM 969 O O . SER A 1 121 ? 5.537 10.069 9.045 1.00 89.06 121 SER A O 1
ATOM 971 N N . TYR A 1 122 ? 3.968 8.851 8.032 1.00 93.25 122 TYR A N 1
ATOM 972 C CA . TYR A 1 122 ? 3.733 7.955 9.163 1.00 93.25 122 TYR A CA 1
ATOM 973 C C . TYR A 1 122 ? 4.115 6.532 8.789 1.00 93.25 122 TYR A C 1
ATOM 975 O O . TYR A 1 122 ? 3.466 5.885 7.969 1.00 93.25 122 TYR A O 1
ATOM 983 N N . LYS A 1 123 ? 5.176 6.031 9.417 1.00 93.75 123 LYS A N 1
ATOM 984 C CA . LYS A 1 123 ? 5.646 4.656 9.249 1.00 93.75 123 LYS A CA 1
ATOM 985 C C . LYS A 1 123 ? 4.843 3.730 10.147 1.00 93.75 123 LYS A C 1
ATOM 987 O O . LYS A 1 123 ? 4.771 3.953 11.357 1.00 93.75 123 LYS A O 1
ATOM 992 N N . ILE A 1 124 ? 4.275 2.688 9.556 1.00 95.12 124 ILE A N 1
ATOM 993 C CA . ILE A 1 124 ? 3.421 1.712 10.227 1.00 95.12 124 ILE A CA 1
ATOM 994 C C . ILE A 1 124 ? 4.182 0.405 10.406 1.00 95.12 124 ILE A C 1
ATOM 996 O O . ILE A 1 124 ? 4.689 -0.171 9.441 1.00 95.12 124 ILE A O 1
ATOM 1000 N N . PHE A 1 125 ? 4.243 -0.076 11.643 1.00 87.25 125 PHE A N 1
ATOM 1001 C CA . PHE A 1 125 ? 4.999 -1.264 12.020 1.00 87.25 125 PHE A CA 1
ATOM 1002 C C . PHE A 1 125 ? 4.092 -2.402 12.474 1.00 87.25 125 PHE A C 1
ATOM 1004 O O . PHE A 1 125 ? 3.020 -2.192 13.042 1.00 87.25 125 PHE A O 1
ATOM 1011 N N . ASP A 1 126 ? 4.546 -3.635 12.277 1.00 84.00 126 ASP A N 1
ATOM 1012 C CA . ASP A 1 126 ? 3.950 -4.784 12.948 1.00 84.00 126 ASP A CA 1
ATOM 1013 C C . ASP A 1 126 ? 4.364 -4.840 14.433 1.00 84.00 126 ASP A C 1
ATOM 1015 O O . ASP A 1 126 ? 5.191 -4.067 14.922 1.00 84.00 126 ASP A O 1
ATOM 1019 N N . PHE A 1 127 ? 3.793 -5.788 15.173 1.00 80.75 127 PHE A N 1
ATOM 1020 C CA . PHE A 1 127 ? 4.065 -5.947 16.602 1.00 80.75 127 PHE A CA 1
ATOM 1021 C C . PHE A 1 127 ? 5.488 -6.440 16.944 1.00 80.75 127 PHE A C 1
ATOM 1023 O O . PHE A 1 127 ? 5.864 -6.486 18.126 1.00 80.75 127 PHE A O 1
ATOM 1030 N N . ASN A 1 128 ? 6.251 -6.856 15.928 1.00 79.06 128 ASN A N 1
ATOM 1031 C CA . ASN A 1 128 ? 7.651 -7.266 16.008 1.00 79.06 128 ASN A CA 1
ATOM 1032 C C . ASN A 1 128 ? 8.609 -6.144 15.575 1.00 79.06 128 ASN A C 1
ATOM 1034 O O . ASN A 1 128 ? 9.820 -6.324 15.683 1.00 79.06 128 ASN A O 1
ATOM 1038 N N . GLY A 1 129 ? 8.092 -5.000 15.113 1.00 76.62 129 GLY A N 1
ATOM 1039 C CA . GLY A 1 129 ? 8.886 -3.876 14.623 1.00 76.62 129 GLY A CA 1
ATOM 1040 C C . GLY A 1 129 ? 9.265 -3.960 13.141 1.00 76.62 129 GLY A C 1
ATOM 1041 O O . GLY A 1 129 ? 10.137 -3.212 12.703 1.00 76.62 129 GLY A O 1
ATOM 1042 N N . GLU A 1 130 ? 8.641 -4.835 12.347 1.00 88.19 130 GLU A N 1
ATOM 1043 C CA . GLU A 1 130 ? 8.793 -4.818 10.888 1.00 88.19 130 GLU A CA 1
ATOM 1044 C C . GLU A 1 130 ? 8.060 -3.609 10.302 1.00 88.19 130 GLU A C 1
ATOM 1046 O O . GLU A 1 130 ? 6.877 -3.413 10.569 1.00 88.19 130 GLU A O 1
ATOM 1051 N N . HIS A 1 131 ? 8.741 -2.817 9.473 1.00 92.00 131 HIS A N 1
ATOM 1052 C CA . HIS A 1 131 ? 8.123 -1.706 8.752 1.00 92.00 131 HIS A CA 1
ATOM 1053 C C . HIS A 1 131 ? 7.246 -2.241 7.611 1.00 92.00 131 HIS A C 1
ATOM 1055 O O . HIS A 1 131 ? 7.745 -2.839 6.658 1.00 92.00 131 HIS A O 1
ATOM 1061 N N . LEU A 1 132 ? 5.935 -2.041 7.721 1.00 96.12 132 LEU A N 1
ATOM 1062 C CA . LEU A 1 132 ? 4.944 -2.618 6.818 1.00 96.12 132 LEU A CA 1
ATOM 1063 C C . LEU A 1 132 ? 4.614 -1.699 5.645 1.00 96.12 132 LEU A C 1
ATOM 1065 O O . LEU A 1 132 ? 4.641 -2.134 4.491 1.00 96.12 132 LEU A O 1
ATOM 1069 N N . LEU A 1 133 ? 4.293 -0.446 5.950 1.00 97.06 133 LEU A N 1
ATOM 1070 C CA . LEU A 1 133 ? 3.936 0.585 4.984 1.00 97.06 133 LEU A CA 1
ATOM 1071 C C . LEU A 1 133 ? 4.185 1.976 5.574 1.00 97.06 133 LEU A C 1
ATOM 1073 O O . LEU A 1 133 ? 4.239 2.129 6.795 1.00 97.06 133 LEU A O 1
ATOM 1077 N N . THR A 1 134 ? 4.281 2.977 4.708 1.00 96.75 134 THR A N 1
ATOM 1078 C CA . THR A 1 134 ? 4.263 4.395 5.085 1.00 96.75 134 THR A CA 1
ATOM 1079 C C . THR A 1 134 ? 2.994 5.028 4.531 1.00 96.75 134 THR A C 1
ATOM 1081 O O . THR A 1 134 ? 2.641 4.751 3.387 1.00 96.75 134 THR A O 1
ATOM 1084 N N . ILE A 1 135 ? 2.327 5.879 5.307 1.00 96.31 135 ILE A N 1
ATOM 1085 C CA . ILE A 1 135 ? 1.190 6.680 4.837 1.00 96.31 135 ILE A CA 1
ATOM 1086 C C . ILE A 1 135 ? 1.492 8.169 4.922 1.00 96.31 135 ILE A C 1
ATOM 1088 O O . ILE A 1 135 ? 2.166 8.616 5.853 1.00 96.31 135 ILE A O 1
ATOM 1092 N N . GLU A 1 136 ? 0.939 8.932 3.988 1.00 94.12 136 GLU A N 1
ATOM 1093 C CA . GLU A 1 136 ? 0.980 10.392 3.999 1.00 94.12 136 GLU A CA 1
ATOM 1094 C C . GLU A 1 136 ? -0.428 10.935 3.765 1.00 94.12 136 GLU A C 1
ATOM 1096 O O . GLU A 1 136 ? -1.202 10.401 2.962 1.00 94.12 136 GLU A O 1
ATOM 1101 N N . GLY A 1 137 ? -0.774 11.965 4.531 1.00 90.44 137 GLY A N 1
ATOM 1102 C CA . GLY A 1 137 ? -2.045 12.661 4.399 1.00 90.44 137 GLY A CA 1
ATOM 1103 C C . GLY A 1 137 ? -1.897 13.966 3.631 1.00 90.44 137 GLY A C 1
ATOM 1104 O O . GLY A 1 137 ? -0.793 14.500 3.496 1.00 90.44 137 GLY A O 1
ATOM 1105 N N . ARG A 1 138 ? -3.031 14.518 3.195 1.00 83.69 138 ARG A N 1
ATOM 1106 C CA . ARG A 1 138 ? -3.088 15.841 2.566 1.00 83.69 138 ARG A CA 1
ATOM 1107 C C . ARG A 1 138 ? -2.342 16.903 3.403 1.00 83.69 138 ARG A C 1
ATOM 1109 O O . ARG A 1 138 ? -2.628 17.049 4.601 1.00 83.69 138 ARG A O 1
ATOM 1116 N N . PRO A 1 139 ? -1.432 17.694 2.804 1.00 80.75 139 PRO A N 1
ATOM 1117 C CA . PRO A 1 139 ? -0.655 18.699 3.526 1.00 80.75 139 PRO A CA 1
ATOM 1118 C C . PRO A 1 139 ? -1.514 19.707 4.293 1.00 80.75 139 PRO A C 1
ATOM 1120 O O . PRO A 1 139 ? -2.608 20.077 3.866 1.00 80.75 139 PRO A O 1
ATOM 1123 N N . ASN A 1 140 ? -0.973 20.222 5.401 1.00 78.38 140 ASN A N 1
ATOM 1124 C CA . ASN A 1 140 ? -1.568 21.292 6.215 1.00 78.38 140 ASN A CA 1
ATOM 1125 C C . ASN A 1 140 ? -2.914 20.955 6.892 1.00 78.38 140 ASN A C 1
ATOM 1127 O O . ASN A 1 140 ? -3.600 21.862 7.362 1.00 78.38 140 ASN A O 1
ATOM 1131 N N . GLN A 1 141 ? -3.292 19.674 6.980 1.00 82.38 141 GLN A N 1
ATOM 1132 C CA . GLN A 1 141 ? -4.531 19.235 7.646 1.00 82.38 141 GLN A CA 1
ATOM 1133 C C . GLN A 1 141 ? -4.303 18.463 8.958 1.00 82.38 141 GLN A C 1
ATOM 1135 O O . GLN A 1 141 ? -5.261 18.160 9.674 1.00 82.38 141 GLN A O 1
ATOM 1140 N N . GLY A 1 142 ? -3.045 18.192 9.324 1.00 84.38 142 GLY A N 1
ATOM 1141 C CA . GLY A 1 142 ? -2.698 17.480 10.556 1.00 84.38 142 GLY A CA 1
ATOM 1142 C C . GLY A 1 142 ? -3.353 16.097 10.621 1.00 84.38 142 GLY A C 1
ATOM 1143 O O . GLY A 1 142 ? -3.476 15.425 9.606 1.00 84.38 142 GLY A O 1
ATOM 1144 N N . LEU A 1 143 ? -3.814 15.669 11.802 1.00 86.94 143 LEU A N 1
ATOM 1145 C CA . LEU A 1 143 ? -4.430 14.342 11.959 1.00 86.94 143 LEU A CA 1
ATOM 1146 C C . LEU A 1 143 ? -5.774 14.180 11.227 1.00 86.94 143 LEU A C 1
ATOM 1148 O O . LEU A 1 143 ? -6.164 13.059 10.925 1.00 86.94 143 LEU A O 1
ATOM 1152 N N . ASN A 1 144 ? -6.450 15.277 10.882 1.00 89.31 144 ASN A N 1
ATOM 1153 C CA . ASN A 1 144 ? -7.694 15.227 10.108 1.00 89.31 144 ASN A CA 1
ATOM 1154 C C . ASN A 1 144 ? -7.448 15.025 8.606 1.00 89.31 144 AS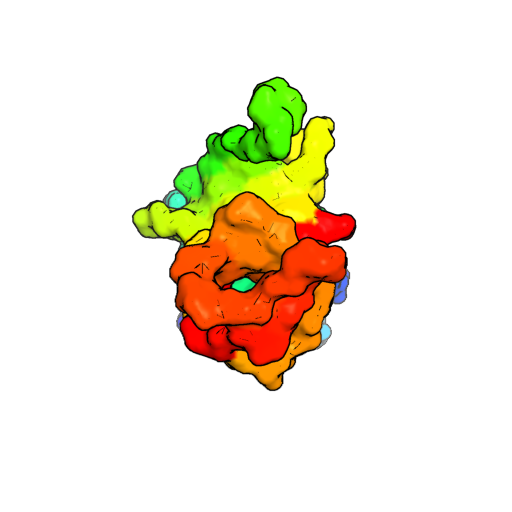N A C 1
ATOM 1156 O O . ASN A 1 144 ? -8.406 14.906 7.844 1.00 89.31 144 ASN A O 1
ATOM 1160 N N . ALA A 1 145 ? -6.185 15.030 8.166 1.00 90.81 145 ALA A N 1
ATOM 1161 C CA . ALA A 1 145 ? -5.844 14.798 6.776 1.00 90.81 145 ALA A CA 1
ATOM 1162 C C . ALA A 1 145 ? -6.300 13.402 6.350 1.00 90.81 145 ALA A C 1
ATOM 1164 O O . ALA A 1 145 ? -5.969 12.410 7.006 1.00 90.81 145 ALA A O 1
ATOM 1165 N N . GLN A 1 146 ? -7.023 13.333 5.234 1.00 93.69 146 GLN A N 1
ATOM 1166 C CA . GLN A 1 146 ? -7.270 12.069 4.550 1.00 93.69 146 GLN A CA 1
ATOM 1167 C C . GLN A 1 146 ? -5.953 11.522 4.005 1.00 93.69 146 GLN A C 1
ATOM 1169 O O . GLN A 1 146 ? -5.097 12.290 3.559 1.00 93.69 146 GLN A O 1
ATOM 1174 N N . ILE A 1 147 ? -5.797 10.203 4.072 1.00 94.88 147 ILE A N 1
ATOM 1175 C CA . ILE A 1 147 ? -4.632 9.500 3.534 1.00 94.88 147 ILE A CA 1
ATOM 1176 C C . ILE A 1 147 ? -4.694 9.556 2.006 1.00 94.88 147 ILE A C 1
ATOM 1178 O O . ILE A 1 147 ? -5.660 9.076 1.415 1.00 94.88 147 ILE A O 1
ATOM 1182 N N . GLU A 1 148 ? -3.660 10.120 1.383 1.00 93.44 148 GLU A N 1
ATOM 1183 C CA . GLU A 1 148 ? -3.555 10.276 -0.078 1.00 93.44 148 GLU A CA 1
ATOM 1184 C C . GLU A 1 148 ? -2.471 9.381 -0.677 1.00 93.44 148 GLU A C 1
ATOM 1186 O O . GLU A 1 148 ? -2.569 8.987 -1.836 1.00 93.44 148 GLU A O 1
ATOM 1191 N N . LEU A 1 149 ? -1.445 9.033 0.102 1.00 95.12 149 LEU A N 1
ATOM 1192 C CA . LEU A 1 149 ? -0.344 8.189 -0.348 1.00 95.12 149 LEU A CA 1
ATOM 1193 C C . LEU A 1 149 ? -0.126 7.030 0.616 1.00 95.12 149 LEU A C 1
ATOM 1195 O O . LEU A 1 149 ? -0.035 7.220 1.829 1.00 95.12 149 LEU A O 1
ATOM 1199 N N . ILE A 1 150 ? 0.024 5.832 0.056 1.00 97.50 150 ILE A N 1
ATOM 1200 C CA . ILE A 1 150 ? 0.446 4.633 0.778 1.00 97.50 150 ILE A CA 1
ATOM 1201 C C . ILE A 1 150 ? 1.638 4.016 0.047 1.00 97.50 150 ILE A C 1
ATOM 1203 O O . ILE A 1 150 ? 1.506 3.514 -1.068 1.00 97.50 150 ILE A O 1
ATOM 1207 N N . LEU A 1 151 ? 2.802 4.013 0.689 1.00 97.31 151 LEU A N 1
ATOM 1208 C CA . LEU A 1 151 ? 4.002 3.337 0.204 1.00 97.31 151 LEU A CA 1
ATOM 1209 C C . LEU A 1 151 ? 4.075 1.938 0.811 1.00 97.31 151 LEU A C 1
ATOM 1211 O O . LEU A 1 151 ? 4.170 1.783 2.031 1.00 97.31 151 LEU A O 1
ATOM 1215 N N . ILE A 1 152 ? 4.056 0.909 -0.032 1.00 98.06 152 ILE A N 1
ATOM 1216 C CA . ILE A 1 152 ? 4.205 -0.479 0.409 1.00 98.06 152 ILE A CA 1
ATOM 1217 C C . ILE A 1 152 ? 5.681 -0.757 0.689 1.00 98.06 152 ILE A C 1
ATOM 1219 O O . ILE A 1 152 ? 6.523 -0.556 -0.183 1.00 98.06 152 ILE A O 1
ATOM 1223 N N . ILE A 1 153 ? 5.991 -1.262 1.887 1.00 97.12 153 ILE A N 1
ATOM 1224 C CA . ILE A 1 153 ? 7.367 -1.585 2.303 1.00 97.12 153 ILE A CA 1
ATOM 1225 C C . ILE A 1 153 ? 7.555 -3.094 2.478 1.00 97.12 153 ILE A C 1
ATOM 1227 O O . ILE A 1 153 ? 8.567 -3.655 2.059 1.00 97.12 153 ILE A O 1
ATOM 1231 N N . SER A 1 154 ? 6.575 -3.780 3.070 1.00 96.00 154 SER A N 1
ATOM 1232 C CA . SER A 1 154 ? 6.655 -5.223 3.294 1.00 96.00 154 SER A CA 1
ATOM 1233 C C . SER A 1 154 ? 6.181 -6.019 2.079 1.00 96.00 154 SER A C 1
ATOM 1235 O O . SER A 1 154 ? 5.096 -5.808 1.536 1.00 96.00 154 SER A O 1
ATOM 1237 N N . SER A 1 155 ? 6.966 -7.031 1.701 1.00 95.75 155 SER A N 1
ATOM 1238 C CA . SER A 1 155 ? 6.612 -7.985 0.638 1.00 95.75 155 SER A CA 1
ATOM 1239 C C . SER A 1 155 ? 5.407 -8.874 0.968 1.00 95.75 155 SER A C 1
ATOM 1241 O O . SER A 1 155 ? 4.919 -9.578 0.080 1.00 95.75 155 SER A O 1
ATOM 1243 N N . LYS A 1 156 ? 4.914 -8.825 2.215 1.00 95.12 156 LYS A N 1
ATOM 1244 C CA . LYS A 1 156 ? 3.697 -9.513 2.657 1.00 95.12 156 LYS A CA 1
ATOM 1245 C C . LYS A 1 156 ? 2.454 -9.005 1.929 1.00 95.12 156 LYS A C 1
ATOM 1247 O O . LYS A 1 156 ? 1.547 -9.797 1.694 1.00 95.12 156 LYS A O 1
ATOM 1252 N N . PHE A 1 157 ? 2.418 -7.722 1.553 1.00 96.94 157 PHE A N 1
ATOM 1253 C CA . PHE A 1 157 ? 1.273 -7.145 0.855 1.00 96.94 157 PHE A CA 1
ATOM 1254 C C . PHE A 1 157 ? 1.142 -7.674 -0.570 1.00 96.94 157 PHE A C 1
ATOM 1256 O O . PHE A 1 157 ? 2.100 -7.621 -1.350 1.00 96.94 157 PHE A O 1
ATOM 1263 N N . LYS A 1 158 ? -0.054 -8.170 -0.904 1.00 95.62 158 LYS A N 1
ATOM 1264 C CA . LYS A 1 158 ? -0.383 -8.723 -2.221 1.00 95.62 158 LYS A CA 1
ATOM 1265 C C . LYS A 1 158 ? -1.789 -8.341 -2.676 1.00 95.62 158 LYS A C 1
ATOM 1267 O O . LYS A 1 158 ? -2.720 -8.292 -1.874 1.00 95.62 158 LYS A O 1
ATOM 1272 N N . THR A 1 159 ? -1.957 -8.143 -3.978 1.00 93.62 159 THR A N 1
ATOM 1273 C CA . THR A 1 159 ? -3.278 -8.112 -4.624 1.00 93.62 159 THR A CA 1
ATOM 1274 C C . THR A 1 159 ? -3.896 -9.514 -4.669 1.00 93.62 159 THR A C 1
ATOM 1276 O O . THR A 1 159 ? -3.232 -10.513 -4.371 1.00 93.62 159 THR A O 1
ATOM 1279 N N . ASP A 1 160 ? -5.155 -9.628 -5.094 1.00 89.56 160 ASP A N 1
ATOM 1280 C CA . ASP A 1 160 ? -5.786 -10.936 -5.333 1.00 89.56 160 ASP A CA 1
ATOM 1281 C C . ASP A 1 160 ? -5.137 -11.725 -6.476 1.00 89.56 160 ASP A C 1
ATOM 1283 O O . ASP A 1 160 ? -5.122 -12.954 -6.452 1.00 89.56 160 ASP A O 1
ATOM 1287 N N . ASN A 1 161 ? -4.473 -11.032 -7.402 1.00 89.94 161 ASN A N 1
ATOM 1288 C CA . ASN A 1 161 ? -3.644 -11.640 -8.440 1.00 89.94 161 ASN A CA 1
ATOM 1289 C C . ASN A 1 161 ? -2.210 -11.961 -7.968 1.00 89.94 161 ASN A C 1
ATOM 1291 O O . ASN A 1 161 ? -1.352 -12.287 -8.788 1.00 89.94 161 ASN A O 1
ATOM 1295 N N . ASN A 1 162 ? -1.934 -11.907 -6.657 1.00 92.44 162 ASN A N 1
ATOM 1296 C CA . ASN A 1 162 ? -0.621 -12.146 -6.040 1.00 92.44 162 ASN A CA 1
ATOM 1297 C C . ASN A 1 162 ? 0.487 -11.183 -6.503 1.00 92.44 162 ASN A C 1
ATOM 1299 O O . ASN A 1 162 ? 1.674 -11.526 -6.502 1.00 92.44 162 ASN A O 1
ATOM 1303 N N . ILE A 1 163 ? 0.121 -9.960 -6.880 1.00 93.94 163 ILE A N 1
ATOM 1304 C CA . ILE A 1 163 ? 1.084 -8.915 -7.231 1.00 93.94 163 ILE A CA 1
ATOM 1305 C C . ILE A 1 163 ? 1.480 -8.159 -5.971 1.00 93.94 163 ILE A C 1
ATOM 1307 O O . ILE A 1 163 ? 0.628 -7.780 -5.177 1.00 93.94 163 ILE A O 1
ATOM 1311 N N . GLY A 1 164 ? 2.775 -7.936 -5.785 1.00 96.12 164 GLY A N 1
ATOM 1312 C CA . GLY A 1 164 ? 3.307 -7.055 -4.752 1.00 96.12 164 GLY A CA 1
ATOM 1313 C C . GLY A 1 164 ? 4.796 -6.826 -4.973 1.00 96.12 164 GLY A C 1
ATOM 1314 O O . GLY A 1 164 ? 5.325 -7.141 -6.041 1.00 96.12 164 GLY A O 1
ATOM 1315 N N . LEU A 1 165 ? 5.494 -6.336 -3.950 1.00 96.94 165 LEU A N 1
ATOM 1316 C CA . LEU A 1 165 ? 6.943 -6.143 -4.036 1.00 96.94 165 LEU A CA 1
ATOM 1317 C C . LEU A 1 165 ? 7.659 -7.444 -4.428 1.00 96.94 165 LEU A C 1
ATOM 1319 O O . LEU A 1 165 ? 7.306 -8.537 -3.963 1.00 96.94 165 LEU A O 1
ATOM 1323 N N . GLY A 1 166 ? 8.645 -7.313 -5.314 1.00 97.12 166 GLY A N 1
ATOM 1324 C CA . GLY A 1 166 ? 9.440 -8.411 -5.853 1.00 97.12 166 GLY A CA 1
ATOM 1325 C C . GLY A 1 166 ? 8.766 -9.237 -6.955 1.00 97.12 166 GLY A C 1
ATOM 1326 O O . GLY A 1 166 ? 9.429 -10.122 -7.511 1.00 97.12 166 GLY A O 1
ATOM 1327 N N . SER A 1 167 ? 7.493 -8.978 -7.285 1.00 96.75 167 SER A N 1
ATOM 1328 C CA . SER A 1 167 ? 6.821 -9.604 -8.431 1.00 96.75 167 SER A CA 1
ATOM 1329 C C . SER A 1 167 ? 7.564 -9.288 -9.731 1.00 96.75 167 SER A C 1
ATOM 1331 O O . SER A 1 167 ? 8.141 -8.215 -9.888 1.00 96.75 167 SER A O 1
ATOM 1333 N N . TYR A 1 168 ? 7.558 -10.231 -10.670 1.00 97.25 168 TYR A N 1
ATOM 1334 C CA . TYR A 1 168 ? 8.181 -10.043 -11.977 1.00 97.25 168 TYR A CA 1
ATOM 1335 C C . TYR A 1 168 ? 7.332 -9.135 -12.868 1.00 97.25 168 TYR A C 1
ATOM 1337 O O . TYR A 1 168 ? 6.117 -9.318 -12.957 1.00 97.25 168 TYR A O 1
ATOM 1345 N N . PHE A 1 169 ? 7.965 -8.214 -13.588 1.00 95.81 169 PHE A N 1
ATOM 1346 C CA . PHE A 1 169 ? 7.306 -7.282 -14.500 1.00 95.81 169 PHE A CA 1
ATOM 1347 C C . PHE A 1 169 ? 6.445 -7.998 -15.546 1.00 95.81 169 PHE A C 1
ATOM 1349 O O . PHE A 1 169 ? 5.286 -7.639 -15.752 1.00 95.81 169 PHE A O 1
ATOM 1356 N N . GLY A 1 170 ? 6.969 -9.075 -16.142 1.00 94.75 170 GLY A N 1
ATOM 1357 C CA . GLY A 1 170 ? 6.219 -9.873 -17.113 1.00 94.75 170 GLY A CA 1
ATOM 1358 C C . GLY A 1 170 ? 4.973 -10.529 -16.511 1.00 94.75 170 GLY A C 1
ATOM 1359 O O . GLY A 1 170 ? 3.951 -10.644 -17.183 1.00 94.75 170 GLY A O 1
ATOM 1360 N N . PHE A 1 171 ? 5.025 -10.910 -15.229 1.00 94.94 171 PHE A N 1
ATOM 1361 C CA . PHE A 1 171 ? 3.861 -11.445 -14.522 1.00 94.94 171 PHE A CA 1
ATOM 1362 C C . PHE A 1 171 ? 2.803 -10.361 -14.299 1.00 94.94 171 PHE A C 1
ATOM 1364 O O . PHE A 1 171 ? 1.639 -10.595 -14.613 1.00 94.94 171 PHE A O 1
ATOM 1371 N N . VAL A 1 172 ? 3.204 -9.168 -13.846 1.00 94.19 172 VAL A N 1
ATOM 1372 C CA . VAL A 1 172 ? 2.290 -8.028 -13.653 1.00 94.19 172 VAL A CA 1
ATOM 1373 C C . VAL A 1 172 ? 1.578 -7.678 -14.961 1.00 94.19 172 VAL A C 1
ATOM 1375 O O . VAL A 1 172 ? 0.352 -7.667 -14.993 1.00 94.19 172 VAL A O 1
ATOM 1378 N N . ARG A 1 173 ? 2.320 -7.523 -16.066 1.00 92.56 173 ARG A N 1
ATOM 1379 C CA . ARG A 1 173 ? 1.749 -7.259 -17.401 1.00 92.56 173 ARG A CA 1
ATOM 1380 C C . ARG A 1 173 ? 0.780 -8.336 -17.893 1.00 92.56 173 ARG A C 1
ATOM 1382 O O . ARG A 1 173 ? -0.088 -8.051 -18.707 1.00 92.56 173 ARG A O 1
ATOM 1389 N N . SER A 1 174 ? 0.952 -9.581 -17.448 1.00 91.94 174 SER A N 1
ATOM 1390 C CA . SER A 1 174 ? 0.066 -10.688 -17.835 1.00 91.94 174 SER A CA 1
ATOM 1391 C C . SER A 1 174 ? -1.259 -10.716 -17.067 1.00 91.94 174 SER A C 1
ATOM 1393 O O . SER A 1 174 ? -2.168 -11.452 -17.452 1.00 91.94 174 SER A O 1
ATOM 1395 N N . LYS A 1 175 ? -1.351 -9.974 -15.958 1.00 89.81 175 LYS A N 1
ATOM 1396 C CA . LYS A 1 175 ? -2.492 -9.985 -15.035 1.00 89.81 175 LYS A CA 1
ATOM 1397 C C . LYS A 1 175 ? -3.233 -8.662 -14.982 1.00 89.81 175 LYS A C 1
ATOM 1399 O O . LYS A 1 175 ? -4.441 -8.686 -14.796 1.00 89.81 175 LYS A O 1
ATOM 1404 N N . GLU A 1 176 ? -2.525 -7.557 -15.176 1.00 84.94 176 GLU A N 1
ATOM 1405 C CA . GLU A 1 176 ? -3.065 -6.217 -14.996 1.00 84.94 176 GLU A CA 1
ATOM 1406 C C . GLU A 1 176 ? -2.916 -5.367 -16.245 1.00 84.94 176 GLU A C 1
ATOM 1408 O O . GLU A 1 176 ? -1.966 -5.503 -17.022 1.00 84.94 176 GLU A O 1
ATOM 1413 N N . ILE A 1 177 ? -3.839 -4.419 -16.384 1.00 79.50 177 ILE A N 1
ATOM 1414 C CA . ILE A 1 177 ? -3.686 -3.318 -17.323 1.00 79.50 177 ILE A CA 1
ATOM 1415 C C . ILE A 1 177 ? -2.626 -2.381 -16.745 1.00 79.50 177 ILE A C 1
ATOM 1417 O O . ILE A 1 177 ? -2.834 -1.724 -15.724 1.00 79.50 177 ILE A O 1
ATOM 1421 N N . THR A 1 178 ? -1.470 -2.360 -17.400 1.00 79.25 178 THR A N 1
ATOM 1422 C CA . THR A 1 178 ? -0.365 -1.457 -17.082 1.00 79.25 178 THR A CA 1
ATOM 1423 C C . THR A 1 178 ? -0.269 -0.363 -18.137 1.00 79.25 178 THR A C 1
ATOM 1425 O O . THR A 1 178 ? -0.299 -0.664 -19.333 1.00 79.25 178 THR A O 1
ATOM 1428 N N . GLY A 1 179 ? -0.090 0.886 -17.719 1.00 81.31 179 GLY A N 1
ATOM 1429 C CA . GLY A 1 179 ? -0.035 2.033 -18.626 1.00 81.31 179 GLY A CA 1
ATOM 1430 C C . GLY A 1 179 ? 0.744 3.206 -18.047 1.00 81.31 179 GLY A C 1
ATOM 1431 O O . GLY A 1 179 ? 1.235 3.133 -16.926 1.00 81.31 179 GLY A O 1
ATOM 1432 N N . ASN A 1 180 ? 0.871 4.289 -18.820 1.00 88.94 180 ASN A N 1
ATOM 1433 C CA . ASN A 1 180 ? 1.540 5.529 -18.400 1.00 88.94 180 ASN A CA 1
ATOM 1434 C C . ASN A 1 180 ? 2.940 5.286 -17.818 1.00 88.94 180 ASN A C 1
ATOM 1436 O O . ASN A 1 180 ? 3.193 5.496 -16.635 1.00 88.94 180 ASN A O 1
ATOM 1440 N N . TYR A 1 181 ? 3.843 4.803 -18.668 1.00 93.81 181 TYR A N 1
ATOM 1441 C CA . TYR A 1 181 ? 5.241 4.604 -18.308 1.00 93.81 181 TYR A CA 1
ATOM 1442 C C . TYR A 1 181 ? 5.984 5.939 -18.302 1.00 93.81 181 TYR A C 1
ATOM 1444 O O . TYR A 1 181 ? 5.855 6.716 -19.250 1.00 93.81 181 TYR A O 1
ATOM 1452 N N . PHE A 1 182 ? 6.811 6.174 -17.289 1.00 93.00 182 PHE A N 1
ATOM 1453 C CA . PHE A 1 182 ? 7.644 7.371 -17.198 1.00 93.00 182 PHE A CA 1
ATOM 1454 C C . PHE A 1 182 ? 9.029 7.050 -16.617 1.00 93.00 182 PHE A C 1
ATOM 1456 O O . PHE A 1 182 ? 9.154 6.183 -15.749 1.00 93.00 182 PHE A O 1
ATOM 1463 N N . PRO A 1 183 ? 10.096 7.694 -17.114 1.00 92.25 183 PRO A N 1
ATOM 1464 C CA . PRO A 1 183 ? 11.413 7.601 -16.504 1.00 92.25 183 PRO A CA 1
ATOM 1465 C C . PRO A 1 183 ? 11.528 8.568 -15.315 1.00 92.25 183 PRO A C 1
ATOM 1467 O O . PRO A 1 183 ? 11.044 9.692 -15.385 1.00 92.25 183 PRO A O 1
ATOM 1470 N N . ASP A 1 184 ? 12.243 8.155 -14.274 1.00 90.00 184 ASP A N 1
ATOM 1471 C CA . ASP A 1 184 ? 12.780 9.032 -13.224 1.00 90.00 184 ASP A CA 1
ATOM 1472 C C . ASP A 1 184 ? 14.318 9.048 -13.328 1.00 90.00 184 ASP A C 1
ATOM 1474 O O . ASP A 1 184 ? 14.863 8.549 -14.311 1.00 90.00 184 ASP A O 1
ATOM 1478 N N . ILE A 1 185 ? 15.059 9.590 -12.365 1.00 88.38 185 ILE A N 1
ATOM 1479 C CA . ILE A 1 185 ? 16.519 9.516 -12.275 1.00 88.38 185 ILE A CA 1
ATOM 1480 C C . ILE A 1 185 ? 16.958 8.053 -12.123 1.00 88.38 185 ILE A C 1
ATOM 1482 O O . ILE A 1 185 ? 17.674 7.541 -12.992 1.00 88.38 185 ILE A O 1
ATOM 1486 N N . ASP A 1 186 ? 16.455 7.351 -11.104 1.00 91.81 186 ASP A N 1
ATOM 1487 C CA . ASP A 1 186 ? 16.963 6.026 -10.706 1.00 91.81 186 ASP A CA 1
ATOM 1488 C C . ASP A 1 186 ? 16.080 4.847 -11.128 1.00 91.81 186 ASP A C 1
ATOM 1490 O O . ASP A 1 186 ? 16.536 3.698 -11.191 1.00 91.81 186 ASP A O 1
ATOM 1494 N N . PHE A 1 187 ? 14.818 5.106 -11.455 1.00 94.31 187 PHE A N 1
ATOM 1495 C CA . PHE A 1 187 ? 13.839 4.071 -11.766 1.00 94.31 187 PHE A CA 1
ATOM 1496 C C . PHE A 1 187 ? 13.048 4.385 -13.035 1.00 94.31 187 PHE A C 1
ATOM 1498 O O . PHE A 1 187 ? 13.112 5.476 -13.602 1.00 94.31 187 PHE A O 1
ATOM 1505 N N . ILE A 1 188 ? 12.319 3.379 -13.502 1.00 95.12 188 ILE A N 1
ATOM 1506 C CA . ILE A 1 188 ? 11.175 3.554 -14.386 1.00 95.12 188 ILE A CA 1
ATOM 1507 C C . ILE A 1 188 ? 9.901 3.315 -13.584 1.00 95.12 188 ILE A C 1
ATOM 1509 O O . ILE A 1 188 ? 9.848 2.379 -12.786 1.00 95.12 188 ILE A O 1
ATOM 1513 N N . GLY A 1 189 ? 8.898 4.159 -13.788 1.00 95.31 189 GLY A N 1
ATOM 1514 C CA . GLY A 1 189 ? 7.572 4.033 -13.199 1.00 95.31 189 GLY A CA 1
ATOM 1515 C C . GLY A 1 189 ? 6.545 3.585 -14.233 1.00 95.31 189 GLY A C 1
ATOM 1516 O O . GLY A 1 189 ? 6.676 3.876 -15.425 1.00 95.31 189 GLY A O 1
ATOM 1517 N N . PHE A 1 190 ? 5.518 2.870 -13.784 1.00 95.06 190 PHE A N 1
ATOM 1518 C CA . PHE A 1 190 ? 4.322 2.580 -14.571 1.00 95.06 190 PHE A CA 1
ATOM 1519 C C . PHE A 1 190 ? 3.094 2.470 -13.671 1.00 95.06 190 PHE A C 1
ATOM 1521 O O . PHE A 1 190 ? 3.194 2.070 -12.510 1.00 95.06 190 PHE A O 1
ATOM 1528 N N . LYS A 1 191 ? 1.928 2.808 -14.218 1.00 93.44 191 LYS A N 1
ATOM 1529 C CA . LYS A 1 191 ? 0.659 2.784 -13.496 1.00 93.44 191 LYS A CA 1
ATOM 1530 C C . LYS A 1 191 ? -0.025 1.421 -13.610 1.00 93.44 191 LYS A C 1
ATOM 1532 O O . LYS A 1 191 ? -0.030 0.808 -14.678 1.00 93.44 191 LYS A O 1
ATOM 1537 N N . VAL A 1 192 ? -0.617 0.972 -12.506 1.00 92.00 192 VAL A N 1
ATOM 1538 C CA . VAL A 1 192 ? -1.614 -0.104 -12.437 1.00 92.00 192 VAL A CA 1
ATOM 1539 C C . VAL A 1 192 ? -2.960 0.559 -12.152 1.00 92.00 192 VAL A C 1
ATOM 1541 O O . VAL A 1 192 ? -3.236 0.962 -11.020 1.00 92.00 192 VAL A O 1
ATOM 1544 N N . ASP A 1 193 ? -3.767 0.735 -13.201 1.00 86.25 193 ASP A N 1
ATOM 1545 C CA . ASP A 1 193 ? -4.848 1.730 -13.204 1.00 86.25 193 ASP A CA 1
ATOM 1546 C C . ASP A 1 193 ? -5.937 1.466 -12.159 1.00 86.25 193 ASP A C 1
ATOM 1548 O O . ASP A 1 193 ? -6.301 2.385 -11.430 1.00 86.25 193 ASP A O 1
ATOM 1552 N N . TYR A 1 194 ? -6.407 0.222 -12.030 1.00 84.75 194 TYR A N 1
ATOM 1553 C CA . TYR A 1 194 ? -7.498 -0.123 -11.105 1.00 84.75 194 TYR A CA 1
ATOM 1554 C C . TYR A 1 194 ? -7.122 0.022 -9.620 1.00 84.75 194 TYR A C 1
ATOM 1556 O O . TYR A 1 194 ? -7.999 0.072 -8.769 1.00 84.75 194 TYR A O 1
ATOM 1564 N N . LEU A 1 195 ? -5.827 0.064 -9.292 1.00 88.38 195 LEU A N 1
ATOM 1565 C CA . LEU A 1 195 ? -5.350 0.321 -7.928 1.00 88.38 195 LEU A CA 1
ATOM 1566 C C . LEU A 1 195 ? -4.998 1.787 -7.700 1.00 88.38 195 LEU A C 1
ATOM 1568 O O . LEU A 1 195 ? -4.625 2.145 -6.589 1.00 88.38 195 LEU A O 1
ATOM 1572 N N . ASN A 1 196 ? -5.005 2.601 -8.758 1.00 91.56 196 ASN A N 1
ATOM 1573 C CA . ASN A 1 196 ? -4.340 3.898 -8.786 1.00 91.56 196 ASN A CA 1
ATOM 1574 C C . ASN A 1 196 ? -2.905 3.833 -8.217 1.00 91.56 196 ASN A C 1
ATOM 1576 O O . ASN A 1 196 ? -2.471 4.697 -7.454 1.00 91.56 196 ASN A O 1
ATOM 1580 N N . ALA A 1 197 ? -2.178 2.767 -8.567 1.00 94.38 197 ALA A N 1
ATOM 1581 C CA . ALA A 1 197 ? -0.846 2.502 -8.041 1.00 94.38 197 ALA A CA 1
ATOM 1582 C C . ALA A 1 197 ? 0.242 2.822 -9.067 1.00 94.38 197 ALA A C 1
ATOM 1584 O O . ALA A 1 197 ? 0.097 2.517 -10.251 1.00 94.38 197 ALA A O 1
ATOM 1585 N N . ILE A 1 198 ? 1.355 3.376 -8.599 1.00 95.94 198 ILE A N 1
ATOM 1586 C CA . ILE A 1 198 ? 2.607 3.519 -9.334 1.00 95.94 198 ILE A CA 1
ATOM 1587 C C . ILE A 1 198 ? 3.553 2.419 -8.861 1.00 95.94 198 ILE A C 1
ATOM 1589 O O . ILE A 1 198 ? 3.883 2.320 -7.680 1.00 95.94 198 ILE A O 1
ATOM 1593 N N . CYS A 1 199 ? 4.004 1.598 -9.801 1.00 96.50 199 CYS A N 1
ATOM 1594 C CA . CYS A 1 199 ? 5.012 0.573 -9.581 1.00 96.50 199 CYS A CA 1
ATOM 1595 C C . CYS A 1 199 ? 6.336 1.026 -10.195 1.00 96.50 199 CYS A C 1
ATOM 1597 O O . CYS A 1 199 ? 6.353 1.487 -11.338 1.00 96.50 199 CYS A O 1
ATOM 1599 N N . CYS A 1 200 ? 7.442 0.832 -9.477 1.00 96.75 200 CYS A N 1
ATOM 1600 C CA . CYS A 1 200 ? 8.769 1.209 -9.962 1.00 96.75 200 CYS A CA 1
ATOM 1601 C C . CYS A 1 200 ? 9.696 0.004 -10.133 1.00 96.75 200 CYS A C 1
ATOM 1603 O O . CYS A 1 200 ? 9.627 -0.966 -9.375 1.00 96.75 200 CYS A O 1
ATOM 1605 N N . ILE A 1 201 ? 10.587 0.099 -11.119 1.00 96.94 201 ILE A N 1
ATOM 1606 C CA . ILE A 1 201 ? 11.699 -0.827 -11.362 1.00 96.94 201 ILE A CA 1
ATOM 1607 C C . ILE A 1 201 ? 12.980 0.004 -11.457 1.00 96.94 201 ILE A C 1
ATOM 1609 O O . ILE A 1 201 ? 13.064 0.919 -12.277 1.00 96.94 201 ILE A O 1
ATOM 1613 N N . TYR A 1 202 ? 13.993 -0.314 -10.659 1.00 96.31 202 TYR A N 1
ATOM 1614 C CA . TYR A 1 202 ? 15.296 0.336 -10.726 1.00 96.31 202 TYR A CA 1
ATOM 1615 C C . TYR A 1 202 ? 15.963 0.098 -12.077 1.00 96.31 202 TYR A C 1
ATOM 1617 O O . TYR A 1 202 ? 16.054 -1.029 -12.572 1.00 96.31 202 TYR A O 1
ATOM 1625 N N . LYS A 1 203 ? 16.531 1.163 -12.649 1.00 95.06 203 LYS A N 1
ATOM 1626 C CA . LYS A 1 203 ? 17.225 1.101 -13.942 1.00 95.06 203 LYS A CA 1
ATOM 1627 C C . LYS A 1 203 ? 18.438 0.176 -13.926 1.00 95.06 203 LYS A C 1
ATOM 1629 O O . LYS A 1 203 ? 18.801 -0.361 -14.969 1.00 95.06 203 LYS A O 1
ATOM 1634 N N . SER A 1 204 ? 19.036 -0.064 -12.758 1.00 94.81 204 SER A N 1
ATOM 1635 C CA . SER A 1 204 ? 20.130 -1.028 -12.590 1.00 94.81 204 SER A CA 1
ATOM 1636 C C . SER A 1 204 ? 19.738 -2.445 -13.035 1.00 94.81 204 SER A C 1
ATOM 1638 O O . SER A 1 204 ? 20.565 -3.142 -13.628 1.00 94.81 204 SER A O 1
ATOM 1640 N N . GLN A 1 205 ? 18.469 -2.843 -12.861 1.00 95.88 205 GLN A N 1
ATOM 1641 C CA . GLN A 1 205 ? 17.934 -4.126 -13.340 1.00 95.88 205 GLN A CA 1
ATOM 1642 C C . GLN A 1 205 ? 17.800 -4.200 -14.868 1.00 95.88 205 GLN A C 1
ATOM 1644 O O . GLN A 1 205 ? 17.652 -5.284 -15.430 1.00 95.88 205 GLN A O 1
ATOM 1649 N N . LEU A 1 206 ? 17.834 -3.053 -15.546 1.00 93.50 206 LEU A N 1
ATOM 1650 C CA . LEU A 1 206 ? 17.582 -2.918 -16.979 1.00 93.50 206 LEU A CA 1
ATOM 1651 C C . LEU A 1 206 ? 18.875 -2.702 -17.776 1.00 93.50 206 LEU A C 1
ATOM 1653 O O . LEU A 1 206 ? 18.842 -2.299 -18.939 1.00 93.50 206 LEU A O 1
ATOM 1657 N N . THR A 1 207 ? 20.029 -2.960 -17.163 1.00 90.00 207 THR A N 1
ATOM 1658 C CA . THR A 1 207 ? 21.325 -2.866 -17.841 1.00 90.00 207 THR A CA 1
ATOM 1659 C C . THR A 1 207 ? 21.352 -3.801 -19.054 1.00 90.00 207 THR A C 1
ATOM 1661 O O . THR A 1 207 ? 21.081 -4.994 -18.934 1.00 90.00 207 THR A O 1
ATOM 1664 N N . GLY A 1 208 ? 21.676 -3.259 -20.232 1.00 86.50 208 GLY A N 1
ATOM 1665 C CA . GLY A 1 208 ? 21.698 -4.009 -21.496 1.00 86.50 208 GLY A CA 1
ATOM 1666 C C . GLY A 1 208 ? 20.336 -4.155 -22.186 1.00 86.50 208 GLY A C 1
ATOM 1667 O O . GLY A 1 208 ? 20.242 -4.835 -23.204 1.00 86.50 208 GLY A O 1
ATOM 1668 N N . CYS A 1 209 ? 19.290 -3.518 -21.659 1.00 86.69 209 CYS A N 1
ATOM 1669 C CA . CYS A 1 209 ? 17.966 -3.471 -22.263 1.00 86.69 209 CYS A CA 1
ATOM 1670 C C . CYS A 1 209 ? 17.740 -2.136 -22.996 1.00 86.69 209 CYS A C 1
ATOM 1672 O O . CYS A 1 209 ? 17.982 -1.069 -22.440 1.00 86.69 209 CYS A O 1
ATOM 1674 N N . GLU A 1 210 ? 17.188 -2.179 -24.210 1.00 92.88 210 GLU A N 1
ATOM 1675 C CA . GLU A 1 210 ? 16.778 -0.994 -24.988 1.00 92.88 210 GLU A CA 1
ATOM 1676 C C . GLU A 1 210 ? 15.391 -0.485 -24.552 1.00 92.88 210 GLU A C 1
ATOM 1678 O O . GLU A 1 210 ? 14.487 -0.312 -25.365 1.00 92.88 210 GLU A O 1
ATOM 1683 N N . TRP A 1 211 ? 15.170 -0.319 -23.247 1.00 93.50 211 TRP A N 1
ATOM 1684 C CA . TRP A 1 211 ? 13.859 0.067 -22.703 1.00 93.50 211 TRP A CA 1
ATOM 1685 C C . TRP A 1 211 ? 13.511 1.543 -22.931 1.00 93.50 211 TRP A C 1
ATOM 1687 O O . TRP A 1 211 ? 12.388 1.934 -22.622 1.00 93.50 211 TRP A O 1
ATOM 1697 N N . TYR A 1 212 ? 14.437 2.360 -23.438 1.00 94.56 212 TYR A N 1
ATOM 1698 C CA . TYR A 1 212 ? 14.263 3.802 -23.592 1.00 94.56 212 TYR A CA 1
ATOM 1699 C C . TYR A 1 212 ? 14.532 4.271 -25.020 1.00 94.56 212 TYR A C 1
ATOM 1701 O O . TYR A 1 212 ? 15.594 4.000 -25.581 1.00 94.56 212 TYR A O 1
ATOM 1709 N N . ASP A 1 213 ? 13.589 5.022 -25.578 1.00 93.00 213 ASP A N 1
ATOM 1710 C CA . ASP A 1 213 ? 13.768 5.774 -26.812 1.00 93.00 213 ASP A CA 1
ATOM 1711 C C . ASP A 1 213 ? 14.276 7.183 -26.478 1.00 93.00 213 ASP A C 1
ATOM 1713 O O . ASP A 1 213 ? 13.544 8.018 -25.942 1.00 93.00 213 ASP A O 1
ATOM 1717 N N . HIS A 1 214 ? 15.541 7.454 -26.804 1.00 90.75 214 HIS A N 1
ATOM 1718 C CA . HIS A 1 214 ? 16.172 8.755 -26.574 1.00 90.75 214 HIS A CA 1
ATOM 1719 C C . HIS A 1 214 ? 15.722 9.847 -27.555 1.00 90.75 214 HIS A C 1
ATOM 1721 O O . HIS A 1 214 ? 15.959 11.022 -27.289 1.00 90.75 214 HIS A O 1
ATOM 1727 N N . ILE A 1 215 ? 15.108 9.479 -28.682 1.00 92.31 215 ILE A N 1
ATOM 1728 C CA . ILE A 1 215 ? 14.597 10.422 -29.683 1.00 92.31 215 ILE A CA 1
ATOM 1729 C C . ILE A 1 215 ? 13.205 10.885 -29.260 1.00 92.31 215 ILE A C 1
ATOM 1731 O O . ILE A 1 215 ? 12.933 12.080 -29.202 1.00 92.31 215 ILE A O 1
ATOM 1735 N N . GLU A 1 216 ? 12.343 9.931 -28.914 1.00 91.38 216 GLU A N 1
ATOM 1736 C CA . GLU A 1 216 ? 10.959 10.196 -28.513 1.00 91.38 216 GLU A CA 1
ATOM 1737 C C . GLU A 1 216 ? 10.806 10.530 -27.024 1.00 91.38 216 GLU A C 1
ATOM 1739 O O . GLU A 1 216 ? 9.725 10.939 -26.598 1.00 91.38 216 GLU A O 1
ATOM 1744 N N . ASN A 1 217 ? 11.872 10.353 -26.237 1.00 89.00 217 ASN A N 1
ATOM 1745 C CA . ASN A 1 217 ? 11.897 10.542 -24.787 1.00 89.00 217 ASN A CA 1
ATOM 1746 C C . ASN A 1 217 ? 10.825 9.692 -24.074 1.00 89.00 217 ASN A C 1
ATOM 1748 O O . ASN A 1 217 ? 10.074 10.182 -23.228 1.00 89.00 217 ASN A O 1
ATOM 1752 N N . LYS A 1 218 ? 10.719 8.414 -24.468 1.00 92.50 218 LYS A N 1
ATOM 1753 C CA . LYS A 1 218 ? 9.664 7.482 -24.03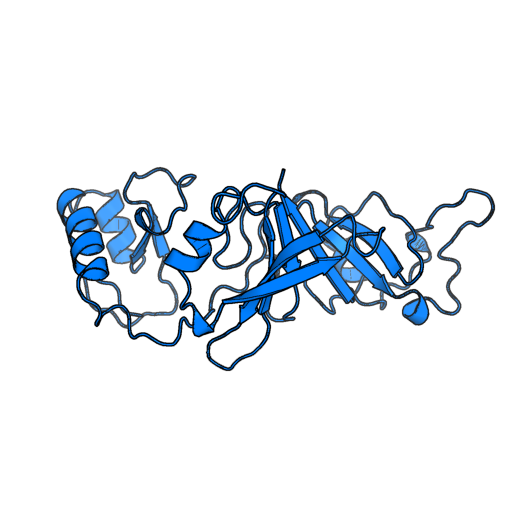4 1.00 92.50 218 LYS A CA 1
ATOM 1754 C C . LYS A 1 218 ? 10.228 6.127 -23.635 1.00 92.50 218 LYS A C 1
ATOM 1756 O O . LYS A 1 218 ? 11.202 5.640 -24.200 1.00 92.50 218 LYS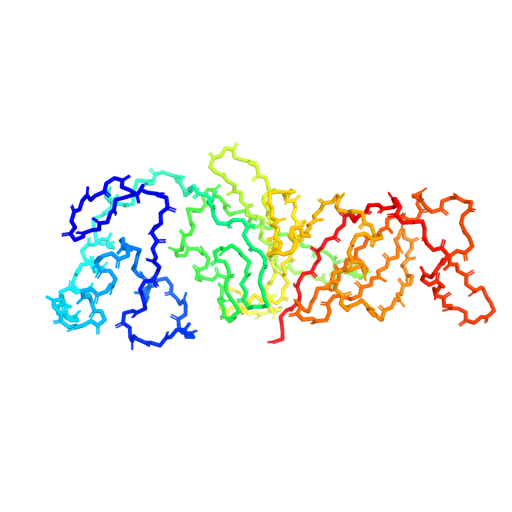 A O 1
ATOM 1761 N N . ILE A 1 219 ? 9.551 5.478 -22.694 1.00 94.12 219 ILE A N 1
ATOM 1762 C CA . ILE A 1 219 ? 9.799 4.073 -22.368 1.00 94.12 219 ILE A CA 1
ATOM 1763 C C . ILE A 1 219 ? 9.179 3.183 -23.450 1.00 94.12 219 ILE A C 1
ATOM 1765 O O . ILE A 1 219 ? 8.074 3.450 -23.918 1.00 94.12 219 ILE A O 1
ATOM 1769 N N . ILE A 1 220 ? 9.880 2.105 -23.804 1.00 94.19 220 ILE A N 1
ATOM 1770 C CA . ILE A 1 220 ? 9.447 1.040 -24.710 1.00 94.19 220 ILE A CA 1
ATOM 1771 C C . ILE A 1 220 ? 9.128 -0.206 -23.861 1.00 94.19 220 ILE A C 1
ATOM 1773 O O . ILE A 1 220 ? 10.031 -0.994 -23.559 1.00 94.19 220 ILE A O 1
ATOM 1777 N N . PRO A 1 221 ? 7.864 -0.427 -23.447 1.00 91.50 221 PRO A N 1
ATOM 1778 C CA . PRO A 1 221 ? 7.533 -1.447 -22.448 1.00 91.50 221 PRO A CA 1
ATOM 1779 C C . PRO A 1 221 ? 7.869 -2.880 -22.866 1.00 91.50 221 PRO A C 1
ATOM 1781 O O . PRO A 1 221 ? 8.211 -3.709 -22.027 1.00 91.50 221 PRO A O 1
ATOM 1784 N N . ASP A 1 222 ? 7.806 -3.172 -24.166 1.00 92.00 222 ASP A N 1
ATOM 1785 C CA . ASP A 1 222 ? 8.103 -4.499 -24.721 1.00 92.00 222 ASP A CA 1
ATOM 1786 C C . ASP A 1 222 ? 9.586 -4.854 -24.714 1.00 92.00 222 ASP A C 1
ATOM 1788 O O . ASP A 1 222 ? 9.946 -6.015 -24.908 1.00 92.00 222 ASP A O 1
ATOM 1792 N N . LYS A 1 223 ? 10.455 -3.870 -24.480 1.00 93.75 223 LYS A N 1
ATOM 1793 C CA . LYS A 1 223 ? 11.889 -4.103 -24.355 1.00 93.75 223 LYS A CA 1
ATOM 1794 C C . LYS A 1 223 ? 12.279 -4.449 -22.922 1.00 93.75 223 LYS A C 1
ATOM 1796 O O . LYS A 1 223 ? 13.222 -5.211 -22.756 1.00 93.75 223 LYS A O 1
ATOM 1801 N N . ILE A 1 224 ? 11.540 -3.973 -21.913 1.00 93.44 224 ILE A N 1
ATOM 1802 C CA . ILE A 1 224 ? 11.807 -4.245 -20.491 1.00 93.44 224 ILE A CA 1
ATOM 1803 C C . ILE A 1 224 ? 11.821 -5.758 -20.231 1.00 93.44 224 ILE A C 1
ATOM 1805 O O . ILE A 1 224 ? 10.899 -6.483 -20.608 1.00 93.44 224 ILE A O 1
ATOM 1809 N N . PHE A 1 225 ? 12.853 -6.242 -19.536 1.00 93.31 225 PHE A N 1
ATOM 1810 C CA . PHE A 1 225 ? 12.971 -7.657 -19.201 1.00 93.31 225 PHE A CA 1
ATOM 1811 C C . PHE A 1 225 ? 11.795 -8.144 -18.349 1.00 93.31 225 PHE A C 1
ATOM 1813 O O . PHE A 1 225 ? 11.533 -7.626 -17.267 1.00 93.31 225 PHE A O 1
ATOM 1820 N N . ASN A 1 226 ? 11.155 -9.237 -18.772 1.00 94.31 226 ASN A N 1
ATOM 1821 C CA . ASN A 1 226 ? 10.070 -9.862 -18.007 1.00 94.31 226 ASN A CA 1
ATOM 1822 C C . ASN A 1 226 ? 10.492 -10.298 -16.594 1.00 94.31 226 ASN A C 1
ATOM 1824 O O . ASN A 1 226 ? 9.636 -10.382 -15.718 1.00 94.31 226 ASN A O 1
ATOM 1828 N N . LEU A 1 227 ? 11.785 -10.574 -16.383 1.00 95.25 227 LEU A N 1
ATOM 1829 C CA . LEU A 1 227 ? 12.363 -10.968 -15.094 1.00 95.25 227 LEU A CA 1
ATOM 1830 C C . LEU A 1 227 ? 12.763 -9.783 -14.201 1.00 95.25 227 LEU A C 1
ATOM 1832 O O . LEU A 1 227 ? 13.173 -10.018 -13.064 1.00 95.25 227 LEU A O 1
ATOM 1836 N N . ALA A 1 228 ? 12.646 -8.540 -14.679 1.00 96.88 228 ALA A N 1
ATOM 1837 C CA . ALA A 1 228 ? 12.810 -7.373 -13.821 1.00 96.88 228 ALA A CA 1
ATOM 1838 C C . ALA A 1 228 ? 11.766 -7.413 -12.697 1.00 96.88 228 ALA A C 1
ATOM 1840 O O . ALA A 1 228 ? 10.631 -7.848 -12.912 1.00 96.88 228 ALA A O 1
ATOM 1841 N N . ARG A 1 229 ? 12.148 -7.009 -11.489 1.00 97.38 229 ARG A N 1
ATOM 1842 C CA . ARG A 1 229 ? 11.291 -7.066 -10.301 1.00 97.38 229 ARG A CA 1
ATOM 1843 C C . ARG A 1 229 ? 10.741 -5.695 -9.953 1.00 97.38 229 ARG A C 1
ATOM 1845 O O . ARG A 1 229 ? 11.440 -4.704 -10.117 1.00 97.38 229 ARG A O 1
ATOM 1852 N N . ILE A 1 230 ? 9.520 -5.665 -9.428 1.00 97.19 230 ILE A N 1
ATOM 1853 C CA . ILE A 1 230 ? 8.938 -4.451 -8.850 1.00 97.19 230 ILE A CA 1
ATOM 1854 C C . ILE A 1 230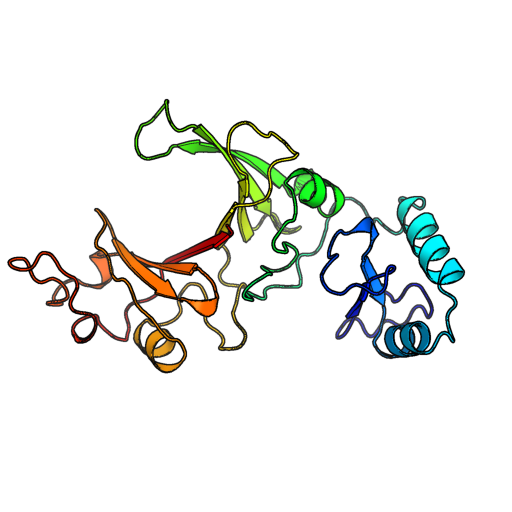 ? 9.644 -4.135 -7.531 1.00 97.19 230 ILE A C 1
ATOM 1856 O O . ILE A 1 230 ? 9.601 -4.946 -6.602 1.00 97.19 230 ILE A O 1
ATOM 1860 N N . ASP A 1 231 ? 10.271 -2.965 -7.462 1.00 96.56 231 ASP A N 1
ATOM 1861 C CA . ASP A 1 231 ? 11.052 -2.502 -6.310 1.00 96.56 231 ASP A CA 1
ATOM 1862 C C . ASP A 1 231 ? 10.251 -1.601 -5.370 1.00 96.56 231 ASP A C 1
ATOM 1864 O O . ASP A 1 231 ? 10.524 -1.562 -4.175 1.00 96.56 231 ASP A O 1
ATOM 1868 N N . SER A 1 232 ? 9.257 -0.889 -5.902 1.00 95.88 232 SER A N 1
ATOM 1869 C CA . SER A 1 232 ? 8.391 0.002 -5.129 1.00 95.88 232 SER A CA 1
ATOM 1870 C C . SER A 1 232 ? 6.960 -0.053 -5.645 1.00 95.88 232 SER A C 1
ATOM 1872 O O . SER A 1 232 ? 6.738 -0.250 -6.843 1.00 95.88 232 SER A O 1
ATOM 1874 N N . ILE A 1 233 ? 6.005 0.115 -4.730 1.00 97.44 233 ILE A N 1
ATOM 1875 C CA . ILE A 1 233 ? 4.581 0.283 -5.021 1.00 97.44 233 ILE A CA 1
ATOM 1876 C C . ILE A 1 233 ? 4.078 1.445 -4.166 1.00 97.44 233 ILE A C 1
ATOM 1878 O O . ILE A 1 233 ? 4.106 1.372 -2.936 1.00 97.44 233 ILE A O 1
ATOM 1882 N N . ALA A 1 234 ? 3.604 2.489 -4.831 1.00 96.75 234 ALA A N 1
ATOM 1883 C CA . ALA A 1 234 ? 2.951 3.642 -4.236 1.00 96.75 234 ALA A CA 1
ATOM 1884 C C . ALA A 1 234 ? 1.484 3.654 -4.666 1.00 96.75 234 ALA A C 1
ATOM 1886 O O . ALA A 1 234 ? 1.195 3.574 -5.855 1.00 96.75 234 ALA A O 1
ATOM 1887 N N . ILE A 1 235 ? 0.558 3.724 -3.718 1.00 97.12 235 ILE A N 1
ATOM 1888 C CA . ILE A 1 235 ? -0.880 3.796 -3.985 1.00 97.12 235 ILE A CA 1
ATOM 1889 C C . ILE A 1 235 ? -1.336 5.212 -3.704 1.00 97.12 235 ILE A C 1
ATOM 1891 O O . ILE A 1 235 ? -1.072 5.731 -2.620 1.00 97.12 235 ILE A O 1
ATOM 1895 N N . HIS A 1 236 ? -2.011 5.809 -4.681 1.00 94.88 236 HIS A N 1
ATOM 1896 C CA . HIS A 1 236 ? -2.515 7.167 -4.589 1.00 94.88 236 HIS A CA 1
ATOM 1897 C C . HIS A 1 236 ? -4.033 7.148 -4.444 1.00 94.88 236 HIS A C 1
ATOM 1899 O O . HIS A 1 236 ? -4.730 6.438 -5.170 1.00 94.88 236 HIS A O 1
ATOM 1905 N N . TRP A 1 237 ? -4.565 7.949 -3.536 1.00 92.81 237 TRP A N 1
ATOM 1906 C CA . TRP A 1 237 ? -5.995 8.177 -3.395 1.00 92.81 237 TRP A CA 1
ATOM 1907 C C . TRP A 1 237 ? -6.290 9.666 -3.534 1.00 92.81 237 TRP A C 1
ATOM 1909 O O . TRP A 1 237 ? -5.686 10.482 -2.847 1.00 92.81 237 TRP A O 1
ATOM 1919 N N . ASP A 1 238 ? -7.229 9.976 -4.430 1.00 79.00 238 ASP A N 1
ATOM 1920 C CA . ASP A 1 238 ? -7.801 11.316 -4.619 1.00 79.00 238 ASP A CA 1
ATOM 1921 C C . ASP A 1 238 ? -8.930 11.606 -3.621 1.00 79.00 238 ASP A C 1
ATOM 1923 O O . ASP A 1 238 ? -9.737 10.659 -3.398 1.00 79.00 238 ASP A O 1
#

pLDDT: mean 85.52, std 12.73, range [41.19, 98.06]

Foldseek 3Di:
DAALPPRDPPVPAFDWDQLVNDPQPLQPLRTGTHHPVVSVCVVVCVCPSVNVNVSSVVCVVPCPVVPPDFDAQDQQEQAQQDGRSHGFFDFLLSVCVVHHPVQKDWDWDADPDGPPRTWTKIFGAHRVRHGAWIWTFDPPPPRRGTTFKIKGDDLSHAYPLRDDFFQFQLSCVVPADKADWADDPFWIWIARDSNQKIWIFGCVLQVPFPQADPVVRDGDSVRGDRRGTTHIIMGGHD

Secondary structure (DSSP, 8-state):
---TTT----TT-EEEEETTS-TT---GGGEEEEEHHHHHHHHTTSS-HHHHHHHHHHHHH-TTTS-TT-------BEETTEETTEETT-BHHHHHHHS-GGGEEEEEEE-SSTTTSEEEEEEEE-TT--EEEEEEEPTT-GGGPBEEEEEE--TT-B-TT---TT-BHHHHHHHS-EEEEEE-SSEEEEEEGGGTEEEEEEGGGGTT---EETTTTEE-TTTS-TTPBP-EEEEE--

Sequence (238 aa):
MFCPFCESIEGELLEFHHIDEDPSNTVFENLLAVCSNCHTKIGAGLIPKEVVENTKLELSKNDSYLVRDKYRFDNFKIMENRVGIISKGMTLEDVYKVLPQSQVLKTISYGENDNIDLYDSYKIFDFNGEHLLTIEGRPNQGLNAQIELILIISSKFKTDNNIGLGSYFGFVRSKEITGNYFPDIDFIGFKVDYLNAICCIYKSQLTGCEWYDHIENKIIPDKIFNLARIDSIAIHWD